Protein AF-A0A7C6VES0-F1 (afdb_monomer_lite)

Sequence (321 aa):
MRYGMDERGSALVFILLTMVGLVLSGLALLSLARQERLMAQYQYRQTQAFYLAEAGLQWAEARLVQSPAYRGTIVLTWEEGGQTEVNISEEGGLISVTSRAEGDGLQCTLVAAFQVLDHTPLYGTDGNLFTRELVLAAHPDDGDGAPLPRVEGKVVTPGGEDGGGSSDFFFPELPLSVYPRALQCRHLTPAQLAGNRNLNGIIYVAGDVMLEREEDSIGGRAVLLVEGQFTVRGNAALEGDFVLLAGEGIDLSGTTKVQGLLYTPGFFRFGGTGDITGVVWVGGESYLEGEVWIREYGGDKGFLLGELPPVLVVRKLWYRK

Radius of gyration: 33.83 Å; chains: 1; bounding box: 83×73×110 Å

Structure (mmCIF, N/CA/C/O backbone):
data_AF-A0A7C6VES0-F1
#
_entry.id   AF-A0A7C6VES0-F1
#
loop_
_atom_site.group_PDB
_atom_site.id
_atom_site.type_symbol
_atom_site.label_atom_id
_atom_site.label_alt_id
_atom_site.label_comp_id
_atom_site.label_asym_id
_atom_site.label_entity_id
_atom_site.label_seq_id
_atom_site.pdbx_PDB_ins_code
_atom_site.Cartn_x
_atom_site.Cartn_y
_atom_site.Cartn_z
_atom_site.occupancy
_atom_site.B_iso_or_equiv
_atom_site.auth_seq_id
_atom_site.auth_comp_id
_atom_site.auth_asym_id
_atom_site.auth_atom_id
_atom_site.pdbx_PDB_model_num
ATOM 1 N N . MET A 1 1 ? -48.497 -48.238 75.670 1.00 43.34 1 MET A N 1
ATOM 2 C CA . MET A 1 1 ? -48.970 -47.390 74.555 1.00 43.34 1 MET A CA 1
ATOM 3 C C . MET A 1 1 ? -48.487 -45.966 74.782 1.00 43.34 1 MET A C 1
ATOM 5 O O . MET A 1 1 ? -49.100 -45.219 75.528 1.00 43.34 1 MET A O 1
ATOM 9 N N . ARG A 1 2 ? -47.327 -45.629 74.221 1.00 50.91 2 ARG A N 1
ATOM 10 C CA . ARG A 1 2 ? -46.733 -44.288 74.211 1.00 50.91 2 ARG A CA 1
ATOM 11 C C . ARG A 1 2 ? -46.070 -44.153 72.851 1.00 50.91 2 ARG A C 1
ATOM 13 O O . ARG A 1 2 ? -45.046 -44.783 72.665 1.00 50.91 2 ARG A O 1
ATOM 20 N N . TYR A 1 3 ? -46.711 -43.454 71.927 1.00 53.28 3 TYR A N 1
ATOM 21 C CA . TYR A 1 3 ? -46.146 -42.869 70.706 1.00 53.28 3 TYR A CA 1
ATOM 22 C C . TYR A 1 3 ? -47.322 -42.154 70.040 1.00 53.28 3 TYR A C 1
ATOM 24 O O . TYR A 1 3 ? -48.286 -42.812 69.656 1.00 53.28 3 TYR A O 1
ATOM 32 N N . GLY A 1 4 ? -47.324 -40.821 70.001 1.00 55.03 4 GLY A N 1
ATOM 33 C CA . GLY A 1 4 ? -48.437 -40.115 69.358 1.00 55.03 4 GLY A CA 1
ATOM 34 C C . GLY A 1 4 ? -48.495 -38.594 69.471 1.00 55.03 4 GLY A C 1
ATOM 35 O O . GLY A 1 4 ? -49.461 -38.029 68.972 1.00 55.03 4 GLY A O 1
ATOM 36 N N . MET A 1 5 ? -47.528 -37.907 70.096 1.00 53.47 5 MET A N 1
ATOM 37 C CA . MET A 1 5 ? -47.618 -36.443 70.254 1.00 53.47 5 MET A CA 1
ATOM 38 C C . MET A 1 5 ? -46.429 -35.601 69.758 1.00 53.47 5 MET A C 1
ATOM 40 O O . MET A 1 5 ? -46.559 -34.383 69.774 1.00 53.47 5 MET A O 1
ATOM 44 N N . ASP A 1 6 ? -45.361 -36.174 69.188 1.00 60.28 6 ASP A N 1
ATOM 45 C CA . ASP A 1 6 ? -44.185 -3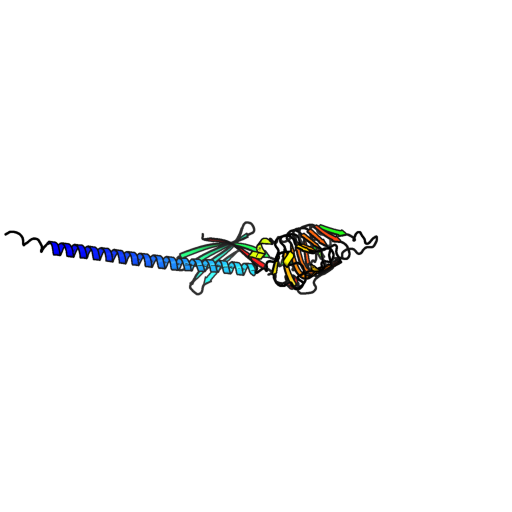5.371 68.777 1.00 60.28 6 ASP A CA 1
ATOM 46 C C . ASP A 1 6 ? -44.103 -35.007 67.277 1.00 60.28 6 ASP A C 1
ATOM 48 O O . ASP A 1 6 ? -43.263 -34.202 66.883 1.00 60.28 6 ASP A O 1
ATOM 52 N N . GLU A 1 7 ? -44.992 -35.509 66.413 1.00 66.38 7 GLU A N 1
ATOM 53 C CA . GLU A 1 7 ? -44.878 -35.281 64.955 1.00 66.38 7 GLU A CA 1
ATOM 54 C C . GLU A 1 7 ? -45.497 -33.960 64.455 1.00 66.38 7 GLU A C 1
ATOM 56 O O . GLU A 1 7 ? -45.193 -33.503 63.355 1.00 66.38 7 GLU A O 1
ATOM 61 N N . ARG A 1 8 ? -46.349 -33.291 65.246 1.00 70.25 8 ARG A N 1
ATOM 62 C CA . ARG A 1 8 ? -47.022 -32.049 64.799 1.00 70.25 8 ARG A CA 1
ATOM 63 C C . ARG A 1 8 ? -46.139 -30.800 64.896 1.00 70.25 8 ARG A C 1
ATOM 65 O O . ARG A 1 8 ? -46.373 -29.843 64.165 1.00 70.25 8 ARG A O 1
ATOM 72 N N . GLY A 1 9 ? -45.122 -30.808 65.760 1.00 78.31 9 GLY A N 1
ATOM 73 C CA . GLY A 1 9 ? -44.167 -29.702 65.889 1.00 78.31 9 GLY A CA 1
ATOM 74 C C . GLY A 1 9 ? -43.094 -29.698 64.796 1.00 78.31 9 GLY A C 1
ATOM 75 O O . GLY A 1 9 ? -42.697 -28.634 64.323 1.00 78.31 9 GLY A O 1
ATOM 76 N N . SER A 1 10 ? -42.662 -30.879 64.342 1.00 87.62 10 SER A N 1
ATOM 77 C CA . SER A 1 10 ? -41.605 -31.018 63.332 1.00 87.62 10 SER A CA 1
ATOM 78 C C . SER A 1 10 ? -42.044 -30.551 61.940 1.00 87.62 10 SER A C 1
ATOM 80 O O . SER A 1 10 ? -41.244 -29.950 61.223 1.00 87.62 10 SER A O 1
ATOM 82 N N . ALA A 1 11 ? -43.320 -30.736 61.579 1.00 87.75 11 ALA A N 1
ATOM 83 C CA . ALA A 1 11 ? -43.870 -30.280 60.300 1.00 87.75 11 ALA A CA 1
ATOM 84 C C . ALA A 1 11 ? -43.775 -28.753 60.123 1.00 87.75 11 ALA A C 1
ATOM 86 O O . ALA A 1 11 ? -43.401 -28.273 59.053 1.00 87.75 11 ALA A O 1
ATOM 87 N N . LEU A 1 12 ? -44.056 -27.980 61.178 1.00 90.06 12 LEU A N 1
ATOM 88 C CA . LEU A 1 12 ? -43.980 -26.518 61.128 1.00 90.06 12 LEU A CA 1
ATOM 89 C C . LEU A 1 12 ? -42.532 -26.030 60.990 1.00 90.06 12 LEU A C 1
ATOM 91 O O . LEU A 1 12 ? -42.264 -25.128 60.199 1.00 90.06 12 LEU A O 1
ATOM 95 N N . VAL A 1 13 ? -41.594 -26.661 61.704 1.00 92.50 13 VAL A N 1
ATOM 96 C CA . VAL A 1 13 ? -40.158 -26.356 61.585 1.00 92.50 13 VAL A CA 1
ATOM 97 C C . VAL A 1 13 ? -39.656 -26.659 60.176 1.00 92.50 13 VAL A C 1
ATOM 99 O O . VAL A 1 13 ? -38.938 -25.846 59.597 1.00 92.50 13 VAL A O 1
ATOM 102 N N . PHE A 1 14 ? -40.069 -27.788 59.595 1.00 94.50 14 PHE A N 1
ATOM 103 C CA . PHE A 1 14 ? -39.690 -28.154 58.234 1.00 94.50 14 PHE A CA 1
ATOM 104 C C . PHE A 1 14 ? -40.210 -27.140 57.208 1.00 94.50 14 PHE A C 1
ATOM 106 O O . PHE A 1 14 ? -39.434 -26.643 56.395 1.00 94.50 14 PHE A O 1
ATOM 113 N N . ILE A 1 15 ? -41.491 -26.761 57.285 1.00 96.50 15 ILE A N 1
ATOM 114 C CA . ILE A 1 15 ? -42.075 -25.749 56.392 1.00 96.50 15 ILE A CA 1
ATOM 115 C C . ILE A 1 15 ? -41.324 -24.424 56.521 1.00 96.50 15 ILE A C 1
ATOM 117 O O . ILE A 1 15 ? -40.945 -23.833 55.511 1.00 96.50 15 ILE A O 1
ATOM 121 N N . LEU A 1 16 ? -41.051 -23.978 57.747 1.00 96.44 16 LEU A N 1
ATOM 122 C CA . LEU A 1 16 ? -40.345 -22.724 57.984 1.00 96.44 16 LEU A CA 1
ATOM 123 C C . LEU A 1 16 ? -38.928 -22.761 57.399 1.00 96.44 16 LEU A C 1
ATOM 125 O O . LEU A 1 16 ? -38.516 -21.816 56.731 1.00 96.44 16 LEU A O 1
ATOM 129 N N . LEU A 1 17 ? -38.215 -23.875 57.564 1.00 97.06 17 LEU A N 1
ATOM 130 C CA . LEU A 1 17 ? -36.885 -24.061 56.990 1.00 97.06 17 LEU A CA 1
ATOM 131 C C . LEU A 1 17 ? -36.921 -24.074 55.454 1.00 97.06 17 LEU A C 1
ATOM 133 O O . LEU A 1 17 ? -36.091 -23.422 54.822 1.00 97.06 17 LEU A O 1
ATOM 137 N N . THR A 1 18 ? -37.909 -24.736 54.842 1.00 97.38 18 THR A N 1
ATOM 138 C CA . THR A 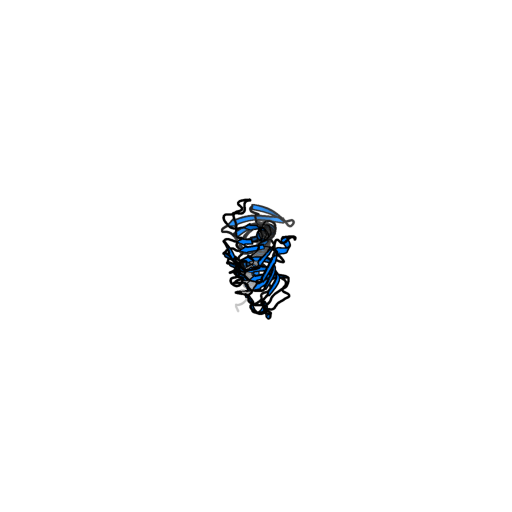1 18 ? -38.082 -24.705 53.378 1.00 97.38 18 THR A CA 1
ATOM 139 C C . THR A 1 18 ? -38.438 -23.313 52.858 1.00 97.38 18 THR A C 1
ATOM 141 O O . THR A 1 18 ? -37.876 -22.888 51.851 1.00 97.38 18 THR A O 1
ATOM 144 N N . MET A 1 19 ? -39.297 -22.560 53.555 1.00 98.12 19 MET A N 1
ATOM 145 C CA . MET A 1 19 ? -39.613 -21.176 53.192 1.00 98.12 19 MET A CA 1
ATOM 146 C C . MET A 1 19 ? -38.380 -20.280 53.272 1.00 98.12 19 MET A C 1
ATOM 148 O O . MET A 1 19 ? -38.123 -19.521 52.341 1.00 98.12 19 MET A O 1
ATOM 152 N N . VAL A 1 20 ? -37.593 -20.388 54.347 1.00 98.25 20 VAL A N 1
ATOM 153 C CA . VAL A 1 20 ? -36.338 -19.636 54.485 1.00 98.25 20 VAL A CA 1
ATOM 154 C C . VAL A 1 20 ? -35.381 -19.986 53.345 1.00 98.25 20 VAL A C 1
ATOM 156 O O . VAL A 1 20 ? -34.825 -19.081 52.726 1.00 98.25 20 VAL A O 1
ATOM 159 N N . GLY A 1 21 ? -35.249 -21.273 53.009 1.00 98.00 21 GLY A N 1
ATOM 160 C CA . GLY A 1 21 ? -34.463 -21.723 51.860 1.00 98.00 21 GLY A CA 1
ATOM 161 C C . GLY A 1 21 ? -34.908 -21.067 50.550 1.00 98.00 21 GLY A C 1
ATOM 162 O O . GLY A 1 21 ? -34.087 -20.481 49.850 1.00 98.00 21 GLY A O 1
ATOM 163 N N . LEU A 1 22 ? -36.212 -21.085 50.253 1.00 98.00 22 LEU A N 1
ATOM 164 C CA . LEU A 1 22 ? -36.775 -20.481 49.040 1.00 98.00 22 LEU A CA 1
ATOM 165 C C . LEU A 1 22 ? -36.573 -18.962 48.976 1.00 98.00 22 LEU A C 1
ATOM 167 O O . LEU A 1 22 ? -36.238 -18.437 47.915 1.00 98.00 22 LEU A O 1
ATOM 171 N N . VAL A 1 23 ? -36.738 -18.250 50.095 1.00 98.38 23 VAL A N 1
ATOM 172 C CA . VAL A 1 23 ? -36.516 -16.795 50.154 1.00 98.38 23 VAL A CA 1
ATOM 173 C C . VAL A 1 23 ? -35.045 -16.460 49.910 1.00 98.38 23 VAL A C 1
ATOM 175 O O . VAL A 1 23 ? -34.749 -15.566 49.116 1.00 98.38 23 VAL A O 1
ATOM 178 N N . LEU A 1 24 ? -34.115 -17.192 50.532 1.00 98.12 24 LEU A N 1
ATOM 179 C CA . LEU A 1 24 ? -32.679 -16.994 50.318 1.00 98.12 24 LEU A CA 1
ATOM 180 C C . LEU A 1 24 ? -32.280 -17.274 48.864 1.00 98.12 24 LEU A C 1
ATOM 182 O O . LEU A 1 24 ? -31.548 -16.482 48.269 1.00 98.12 24 LEU A O 1
ATOM 186 N N . SER A 1 25 ? -32.805 -18.345 48.261 1.00 97.88 25 SER A N 1
ATOM 187 C CA . SER A 1 25 ? -32.597 -18.635 46.839 1.00 97.88 25 SER A CA 1
ATOM 188 C C . SER A 1 25 ? -33.172 -17.539 45.935 1.00 97.88 25 SER A C 1
ATOM 190 O O . SER A 1 25 ? -32.502 -17.112 44.997 1.00 97.88 25 SER A O 1
ATOM 192 N N . GLY A 1 26 ? -34.373 -17.032 46.232 1.00 98.31 26 GLY A N 1
ATOM 193 C CA . GLY A 1 26 ? -34.988 -15.933 45.483 1.00 98.31 26 GLY A CA 1
ATOM 194 C C . GLY A 1 26 ? -34.161 -14.644 45.532 1.00 98.31 26 GLY A C 1
ATOM 195 O O . GLY A 1 26 ? -33.953 -14.003 44.501 1.00 98.31 26 GLY A O 1
ATOM 196 N N . LEU A 1 27 ? -33.621 -14.295 46.704 1.00 98.12 27 LEU A N 1
ATOM 197 C CA . LEU A 1 27 ? -32.728 -13.143 46.864 1.00 98.12 27 LEU A CA 1
ATOM 198 C C . LEU A 1 27 ? -31.407 -13.323 46.102 1.00 98.12 27 LEU A C 1
ATOM 200 O O . LEU A 1 27 ? -30.929 -12.373 45.479 1.00 98.12 27 LEU A O 1
ATOM 204 N N . ALA A 1 28 ? -30.838 -14.532 46.105 1.00 98.06 28 ALA A N 1
ATOM 205 C CA . ALA A 1 28 ? -29.625 -14.838 45.351 1.00 98.06 28 ALA A CA 1
ATOM 206 C C . ALA A 1 28 ? -29.838 -14.679 43.835 1.00 98.06 28 ALA A C 1
ATOM 208 O O . ALA A 1 28 ? -29.035 -14.020 43.174 1.00 98.06 28 ALA A O 1
ATOM 209 N N . LEU A 1 29 ? -30.944 -15.204 43.294 1.00 98.12 29 LEU A N 1
ATOM 210 C CA . LEU A 1 29 ? -31.291 -15.066 41.874 1.00 98.12 29 LEU A CA 1
ATOM 211 C C . LEU A 1 29 ? -31.526 -13.604 41.476 1.00 98.12 29 LEU A C 1
ATOM 213 O O . LEU A 1 29 ? -31.050 -13.165 40.432 1.00 98.12 29 LEU A O 1
ATOM 217 N N . LEU A 1 30 ? -32.211 -12.828 42.321 1.00 98.00 30 LEU A N 1
ATOM 218 C CA . LEU A 1 30 ? -32.443 -11.405 42.065 1.00 98.00 30 LEU A CA 1
ATOM 219 C C . LEU A 1 30 ? -31.136 -10.595 42.084 1.00 98.00 30 LEU A C 1
ATOM 221 O O . LEU A 1 30 ? -30.962 -9.680 41.277 1.00 98.00 30 LEU A O 1
ATOM 225 N N . SER A 1 31 ? -30.198 -10.947 42.970 1.00 96.69 31 SER A N 1
ATOM 226 C CA . SER A 1 31 ? -28.856 -10.355 43.001 1.00 96.69 31 SER A CA 1
ATOM 227 C C . SER A 1 31 ? -28.070 -10.667 41.724 1.00 96.69 31 SER A C 1
ATOM 229 O O . SER A 1 31 ? -27.511 -9.758 41.107 1.00 96.69 31 SER A O 1
ATOM 231 N N . LEU A 1 32 ? -28.091 -11.930 41.286 1.00 97.56 32 LEU A N 1
ATOM 232 C CA . LEU A 1 32 ? -27.426 -12.376 40.062 1.00 97.56 32 LEU A CA 1
ATOM 233 C C . LEU A 1 32 ? -27.996 -11.661 38.829 1.00 97.56 32 LEU A C 1
ATOM 235 O O . LEU A 1 32 ? -27.236 -11.080 38.059 1.00 97.56 32 LEU A O 1
ATOM 239 N N . ALA A 1 33 ? -29.323 -11.569 38.704 1.00 97.06 33 ALA A N 1
ATOM 240 C CA . ALA A 1 33 ? -29.974 -10.849 37.607 1.00 97.06 33 ALA A CA 1
ATOM 241 C C . ALA A 1 33 ? -29.587 -9.356 37.562 1.00 97.06 33 ALA A C 1
ATOM 243 O O . ALA A 1 33 ? -29.426 -8.766 36.490 1.00 97.06 33 ALA A O 1
ATOM 244 N N . ARG A 1 34 ? -29.401 -8.719 38.728 1.00 97.25 34 ARG A N 1
ATOM 245 C CA . ARG A 1 34 ? -28.927 -7.330 38.800 1.00 97.25 34 ARG A CA 1
ATOM 246 C C . ARG A 1 34 ? -27.472 -7.202 38.339 1.00 97.25 34 ARG A C 1
ATOM 248 O O . ARG A 1 34 ? -27.155 -6.237 37.645 1.00 97.25 34 ARG A O 1
ATOM 255 N N . GLN A 1 35 ? -26.606 -8.143 38.715 1.00 96.56 35 GLN A N 1
ATOM 256 C CA . GLN A 1 35 ? -25.207 -8.163 38.280 1.00 96.56 35 GLN A CA 1
ATOM 257 C C . GLN A 1 35 ? -25.091 -8.379 36.770 1.00 96.56 35 GLN A C 1
ATOM 259 O O . GLN A 1 35 ? -24.385 -7.616 36.115 1.00 96.56 35 GLN A O 1
ATOM 264 N N . GLU A 1 36 ? -25.840 -9.327 36.203 1.00 96.50 36 GLU A N 1
ATOM 265 C CA . GLU A 1 36 ? -25.872 -9.569 34.755 1.00 96.50 36 GLU A CA 1
ATOM 266 C C . GLU A 1 36 ? -26.334 -8.334 33.983 1.00 96.50 36 GLU A C 1
ATOM 268 O O . GLU A 1 36 ? -25.705 -7.945 33.001 1.00 96.50 36 GLU A O 1
ATOM 273 N N . ARG A 1 37 ? -27.384 -7.653 34.458 1.00 96.75 37 ARG A N 1
ATOM 274 C CA . ARG A 1 37 ? -27.863 -6.420 33.821 1.00 96.75 37 ARG A CA 1
ATOM 275 C C . ARG A 1 37 ? -26.800 -5.321 33.819 1.00 96.75 37 ARG A C 1
ATOM 277 O O . ARG A 1 37 ? -26.659 -4.623 32.817 1.00 96.75 37 ARG A O 1
ATOM 284 N N . LEU A 1 38 ? -26.065 -5.157 34.919 1.00 95.44 38 LEU A N 1
ATOM 285 C CA . LEU A 1 38 ? -24.972 -4.186 34.987 1.00 95.44 38 LEU A CA 1
ATOM 286 C C . LEU A 1 38 ? -23.829 -4.581 34.047 1.00 95.44 38 LEU A C 1
ATOM 288 O O . LEU A 1 38 ? -23.371 -3.741 33.278 1.00 95.44 38 LEU A O 1
ATOM 292 N N . MET A 1 39 ? -23.413 -5.850 34.049 1.00 95.31 39 MET A N 1
ATOM 293 C CA . MET A 1 39 ? -22.374 -6.352 33.143 1.00 95.31 39 MET A CA 1
ATOM 294 C C . MET A 1 39 ? -22.753 -6.149 31.672 1.00 95.31 39 MET A C 1
ATOM 296 O O . MET A 1 39 ? -21.935 -5.644 30.908 1.00 95.31 39 MET A O 1
ATOM 300 N N . ALA A 1 40 ? -23.996 -6.453 31.290 1.00 95.88 40 ALA A N 1
ATOM 301 C CA . ALA A 1 40 ? -24.495 -6.248 29.933 1.00 95.88 40 ALA A CA 1
ATOM 302 C C . ALA A 1 40 ? -24.474 -4.764 29.525 1.00 95.88 40 ALA A C 1
ATOM 304 O O . ALA A 1 40 ? -24.071 -4.433 28.413 1.00 95.88 40 ALA A O 1
ATOM 305 N N . GLN A 1 41 ? -24.848 -3.852 30.430 1.00 93.94 41 GLN A N 1
ATOM 306 C CA . GLN A 1 41 ? -24.773 -2.409 30.173 1.00 93.94 41 GLN A CA 1
ATOM 307 C C . GLN A 1 41 ? -23.329 -1.915 30.022 1.00 93.94 41 GLN A C 1
ATOM 309 O O . GLN A 1 41 ? -23.049 -1.117 29.128 1.00 93.94 41 GLN A O 1
ATOM 314 N N . TYR A 1 42 ? -22.406 -2.393 30.861 1.00 93.56 42 TYR A N 1
ATOM 315 C CA . TYR A 1 42 ? -20.986 -2.060 30.737 1.00 93.56 42 TYR A CA 1
ATOM 316 C C . TYR A 1 42 ? -20.393 -2.580 29.427 1.00 93.56 42 TYR A C 1
ATOM 318 O O . TYR A 1 42 ? -19.696 -1.830 28.750 1.00 93.56 42 TYR A O 1
ATOM 326 N N . GLN A 1 43 ? -20.705 -3.820 29.042 1.00 93.50 43 GLN A N 1
ATOM 327 C CA . GLN A 1 43 ? -20.267 -4.392 27.769 1.00 93.50 43 GLN A CA 1
ATOM 328 C C . GLN A 1 43 ? -20.812 -3.595 26.583 1.00 93.50 43 GLN A C 1
ATOM 330 O O . GLN A 1 43 ? -20.037 -3.218 25.712 1.00 93.50 43 GLN A O 1
ATOM 335 N N . TYR A 1 44 ? -22.106 -3.260 26.585 1.00 94.19 44 TYR A N 1
ATOM 336 C CA . TYR A 1 44 ? -22.717 -2.440 25.537 1.00 94.19 44 TYR A CA 1
ATOM 337 C C . TYR A 1 44 ? -21.984 -1.103 25.352 1.00 94.19 44 TYR A C 1
ATOM 339 O O . TYR A 1 44 ? -21.536 -0.788 24.251 1.00 94.19 44 TYR A O 1
ATOM 347 N N . ARG A 1 45 ? -21.781 -0.348 26.440 1.00 93.44 45 ARG A N 1
ATOM 348 C CA . ARG A 1 45 ? -21.086 0.949 26.392 1.00 93.44 45 ARG A CA 1
ATOM 349 C C . ARG A 1 45 ? -19.615 0.809 25.995 1.00 93.44 45 ARG A C 1
ATOM 351 O O . ARG A 1 45 ? -19.085 1.647 25.273 1.00 93.44 45 ARG A O 1
ATOM 358 N N . GLN A 1 46 ? -18.941 -0.250 26.446 1.00 93.75 46 GLN A N 1
ATOM 359 C CA . GLN A 1 46 ? -17.546 -0.511 26.092 1.00 93.75 46 GLN A CA 1
ATOM 360 C C . GLN A 1 46 ? -17.405 -0.815 24.597 1.00 93.75 46 GLN A C 1
ATOM 362 O O . GLN A 1 46 ? -16.473 -0.328 23.959 1.00 93.75 46 GLN A O 1
ATOM 367 N N . THR A 1 47 ? -18.331 -1.598 24.044 1.00 94.00 47 THR A N 1
ATOM 368 C CA . THR A 1 47 ? -18.408 -1.904 22.615 1.00 94.00 47 THR A CA 1
ATOM 369 C C . THR A 1 47 ? -18.714 -0.652 21.797 1.00 94.00 47 THR A C 1
ATOM 371 O O . THR A 1 47 ? -18.059 -0.421 20.784 1.00 94.00 47 THR A O 1
ATOM 374 N N . GLN A 1 48 ? -19.630 0.201 22.259 1.00 94.56 48 GLN A N 1
ATOM 375 C CA . GLN A 1 48 ? -19.914 1.486 21.616 1.00 94.56 48 GLN A CA 1
ATOM 376 C C . GLN A 1 48 ? -18.668 2.383 21.572 1.00 94.56 48 GLN A C 1
ATOM 378 O O . GLN A 1 48 ? -18.272 2.824 20.496 1.00 94.56 48 GLN A O 1
ATOM 383 N N . ALA A 1 49 ? -17.993 2.593 22.708 1.00 94.69 49 ALA A N 1
ATOM 384 C CA . ALA A 1 49 ? -16.763 3.385 22.757 1.00 94.69 49 ALA A CA 1
ATOM 385 C C . ALA A 1 49 ? -15.650 2.788 21.874 1.00 94.69 49 ALA A C 1
ATOM 387 O O . ALA A 1 49 ? -14.898 3.524 21.243 1.00 94.69 49 ALA A O 1
ATOM 388 N N . PHE A 1 50 ? -15.553 1.458 21.786 1.00 95.56 50 PHE A N 1
ATOM 389 C CA . PHE A 1 50 ? -14.612 0.792 20.884 1.00 95.56 50 PHE A CA 1
ATOM 390 C C . PHE A 1 50 ? -14.906 1.099 19.409 1.00 95.56 50 PHE A C 1
ATOM 392 O O . PHE A 1 50 ? -13.992 1.480 18.681 1.00 95.56 50 PHE A O 1
ATOM 399 N N . TYR A 1 51 ? -16.163 0.992 18.971 1.00 95.50 51 TYR A N 1
ATOM 400 C CA . TYR A 1 51 ? -16.530 1.298 17.586 1.00 95.50 51 TYR A CA 1
ATOM 401 C C . TYR A 1 51 ? -16.345 2.775 17.238 1.00 95.50 51 TYR A C 1
ATOM 403 O O . TYR A 1 51 ? -15.871 3.083 16.148 1.00 95.50 51 TYR A O 1
ATOM 411 N N . LEU A 1 52 ? -16.638 3.684 18.170 1.00 96.38 52 LEU A N 1
ATOM 412 C CA . LEU A 1 52 ? -16.357 5.111 17.999 1.00 96.38 52 LEU A CA 1
ATOM 413 C C . LEU A 1 52 ? -14.852 5.387 17.853 1.00 96.38 52 LEU A C 1
ATOM 415 O O . LEU A 1 52 ? -14.452 6.238 17.054 1.00 96.38 52 LEU A O 1
ATOM 419 N N . ALA A 1 53 ? -14.009 4.663 18.594 1.00 96.56 53 ALA A N 1
ATOM 420 C CA . ALA A 1 53 ? -12.561 4.770 18.459 1.00 96.56 53 ALA A CA 1
ATOM 421 C C . ALA A 1 53 ? -12.082 4.201 17.110 1.00 96.56 53 ALA A C 1
ATOM 423 O O . ALA A 1 53 ? -11.264 4.831 16.439 1.00 96.56 53 ALA A O 1
ATOM 424 N N . GLU A 1 54 ? -12.620 3.063 16.662 1.00 96.44 54 GLU A N 1
ATOM 425 C CA . GLU A 1 54 ? -12.279 2.491 15.352 1.00 96.44 54 GLU A CA 1
ATOM 426 C C . GLU A 1 54 ? -12.705 3.420 14.209 1.00 96.44 54 GLU A C 1
ATOM 428 O O . GLU A 1 54 ? -11.926 3.647 13.286 1.00 96.44 54 GLU A O 1
ATOM 433 N N . ALA A 1 55 ? -13.882 4.047 14.300 1.00 96.38 55 ALA A N 1
ATOM 434 C CA . ALA A 1 55 ? -14.335 5.039 13.328 1.00 96.38 55 ALA A CA 1
ATOM 435 C C . ALA A 1 55 ? -13.367 6.232 13.220 1.00 96.38 55 ALA A C 1
ATOM 437 O O . ALA A 1 55 ? -13.103 6.717 12.121 1.00 96.38 55 ALA A O 1
ATOM 438 N N . GLY A 1 56 ? -12.769 6.661 14.338 1.00 96.75 56 GLY A N 1
ATOM 439 C CA . GLY A 1 56 ? -11.707 7.672 14.332 1.00 96.75 56 GLY A CA 1
ATOM 440 C C . GLY A 1 56 ? -10.433 7.217 13.613 1.00 96.75 56 GLY A C 1
ATOM 441 O O . GLY A 1 56 ? -9.837 7.999 12.873 1.00 96.75 56 GLY A O 1
ATOM 442 N N . LEU A 1 57 ? -10.037 5.947 13.762 1.00 96.75 57 LEU A N 1
ATOM 443 C CA . LEU A 1 57 ? -8.903 5.391 13.014 1.00 96.75 57 LEU A CA 1
ATOM 444 C C . LEU A 1 57 ? -9.194 5.298 11.509 1.00 96.75 57 LEU A C 1
ATOM 446 O O . LEU A 1 57 ? -8.324 5.621 10.706 1.00 96.75 57 LEU A O 1
ATOM 450 N N . GLN A 1 58 ? -10.410 4.900 11.126 1.00 96.06 58 GLN A N 1
ATOM 451 C CA . GLN A 1 58 ? -10.843 4.848 9.722 1.00 96.06 58 GLN A CA 1
ATOM 452 C C . GLN A 1 58 ? -10.884 6.246 9.091 1.00 96.06 58 GLN A C 1
ATOM 454 O O . GLN A 1 58 ? -10.438 6.444 7.961 1.00 96.06 58 GLN A O 1
ATOM 459 N N . TRP A 1 59 ? -11.362 7.245 9.840 1.00 96.69 59 TRP A N 1
ATOM 460 C CA . TRP A 1 59 ? -11.306 8.640 9.409 1.00 96.69 59 TRP A CA 1
ATOM 461 C C . TRP A 1 59 ? -9.860 9.102 9.186 1.00 96.69 59 TRP A C 1
ATOM 463 O O . TRP A 1 59 ? -9.570 9.732 8.169 1.00 96.69 59 TRP A O 1
ATOM 473 N N . ALA A 1 60 ? -8.945 8.762 10.103 1.00 96.56 60 ALA A N 1
ATOM 474 C CA . ALA A 1 60 ? -7.532 9.114 9.980 1.00 96.56 60 ALA A CA 1
ATOM 475 C C . ALA A 1 60 ? -6.903 8.498 8.727 1.00 96.56 60 ALA A C 1
ATOM 477 O O . ALA A 1 60 ? -6.209 9.187 7.986 1.00 96.56 60 ALA A O 1
ATOM 478 N N . GLU A 1 61 ? -7.183 7.222 8.466 1.00 94.56 61 GLU A N 1
ATOM 479 C CA . GLU A 1 61 ? -6.720 6.505 7.280 1.00 94.56 61 GLU A CA 1
ATOM 480 C C . GLU A 1 61 ? -7.192 7.192 5.992 1.00 94.56 61 GLU A C 1
ATOM 482 O O . GLU A 1 61 ? -6.370 7.561 5.152 1.00 94.56 61 GLU A O 1
ATOM 487 N N . ALA A 1 62 ? -8.491 7.488 5.880 1.00 94.38 62 ALA A N 1
ATOM 488 C CA . ALA A 1 62 ? -9.042 8.225 4.742 1.00 94.38 62 ALA A CA 1
ATOM 489 C C . ALA A 1 62 ? -8.435 9.633 4.603 1.00 94.38 62 ALA A C 1
ATOM 491 O O . ALA A 1 62 ? -8.195 10.112 3.491 1.00 94.38 62 ALA A O 1
ATOM 492 N N . ARG A 1 63 ? -8.151 10.306 5.726 1.00 95.94 63 ARG A N 1
ATOM 493 C CA . ARG A 1 63 ? -7.523 11.630 5.725 1.00 95.94 63 ARG A CA 1
ATOM 494 C C . ARG A 1 63 ? -6.077 11.579 5.239 1.00 95.94 63 ARG A C 1
ATOM 496 O O . ARG A 1 63 ? -5.674 12.468 4.493 1.00 95.94 63 ARG A O 1
ATOM 503 N N . LEU A 1 64 ? -5.322 10.554 5.629 1.00 93.94 64 LEU A N 1
ATOM 504 C CA . LEU A 1 64 ? -3.941 10.341 5.194 1.00 93.94 64 LEU A CA 1
ATOM 505 C C . LEU A 1 64 ? -3.851 10.017 3.700 1.00 93.94 64 LEU A C 1
ATOM 507 O O . LEU A 1 64 ? -2.903 10.455 3.059 1.00 93.94 64 LEU A O 1
ATOM 511 N N . VAL A 1 65 ? -4.853 9.341 3.125 1.00 90.94 65 VAL A N 1
ATOM 512 C CA . VAL A 1 65 ? -4.947 9.143 1.666 1.00 90.94 65 VAL A CA 1
ATOM 513 C C . VAL A 1 65 ? -5.087 10.483 0.932 1.00 90.94 65 VAL A C 1
ATOM 515 O O . VAL A 1 65 ? -4.473 10.685 -0.110 1.00 90.94 65 VAL A O 1
ATOM 518 N N . GLN A 1 66 ? -5.878 11.416 1.472 1.00 91.88 66 GLN A N 1
ATOM 519 C CA . GLN A 1 66 ? -6.094 12.734 0.857 1.00 91.88 66 GLN A CA 1
ATOM 520 C C . GLN A 1 66 ? -4.942 13.713 1.099 1.00 91.88 66 GLN A C 1
ATOM 522 O O . GLN A 1 66 ? -4.687 14.590 0.279 1.00 91.88 66 GLN A O 1
ATOM 527 N N . SER A 1 67 ? -4.303 13.624 2.264 1.00 92.31 67 SER A N 1
ATOM 528 C CA . SER A 1 67 ? -3.265 14.548 2.708 1.00 92.31 67 SER A CA 1
ATOM 529 C C . SER A 1 67 ? -2.197 13.782 3.499 1.00 92.31 67 SER A C 1
ATOM 531 O O . SER A 1 67 ? -2.224 13.813 4.734 1.00 92.31 67 SER A O 1
ATOM 533 N N . PRO A 1 68 ? -1.226 13.141 2.817 1.00 90.38 68 PRO A N 1
ATOM 534 C CA . PRO A 1 68 ? -0.163 12.335 3.438 1.00 90.38 68 PRO A CA 1
ATOM 535 C C . PRO A 1 68 ? 0.625 13.072 4.526 1.00 90.38 68 PRO A C 1
ATOM 537 O O . PRO A 1 68 ? 1.019 12.490 5.538 1.00 90.38 68 PRO A O 1
ATOM 540 N N . ALA A 1 69 ? 0.813 14.380 4.339 1.00 90.94 69 ALA A N 1
ATOM 541 C CA . ALA A 1 69 ? 1.535 15.258 5.255 1.00 90.94 69 ALA A CA 1
ATOM 542 C C . ALA A 1 69 ? 0.701 15.729 6.464 1.00 90.94 69 ALA A C 1
ATOM 544 O O . ALA A 1 69 ? 1.201 16.478 7.300 1.00 90.94 69 ALA A O 1
ATOM 545 N N . TYR A 1 70 ? -0.575 15.338 6.575 1.00 92.75 70 TYR A N 1
ATOM 546 C CA . TYR A 1 70 ?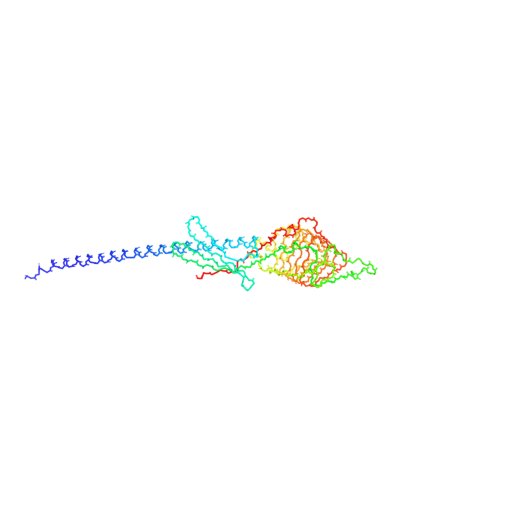 -1.430 15.806 7.664 1.00 92.75 70 TYR A CA 1
ATOM 547 C C . TYR A 1 70 ? -0.950 15.260 9.012 1.00 92.75 70 TYR A C 1
ATOM 549 O O . TYR A 1 70 ? -0.817 14.050 9.202 1.00 92.75 70 TYR A O 1
ATOM 557 N N . ARG A 1 71 ? -0.720 16.166 9.961 1.00 95.94 71 ARG A N 1
ATOM 558 C CA . ARG A 1 71 ? -0.401 15.878 11.361 1.00 95.94 71 ARG A CA 1
ATOM 559 C C . ARG A 1 71 ? -1.227 16.814 12.231 1.00 95.94 71 ARG A C 1
ATOM 561 O O . ARG A 1 71 ? -1.414 17.978 11.873 1.00 95.94 71 ARG A O 1
ATOM 568 N N . GLY A 1 72 ? -1.717 16.324 13.361 1.00 96.06 72 GLY A N 1
ATOM 569 C CA . GLY A 1 72 ? -2.499 17.131 14.291 1.00 96.06 72 GLY A CA 1
ATOM 570 C C . GLY A 1 72 ? -3.626 16.368 14.968 1.00 96.06 72 GLY A C 1
ATOM 571 O O . GLY A 1 72 ? -3.793 15.163 14.784 1.00 96.06 72 GLY A O 1
ATOM 572 N N . THR A 1 73 ? -4.396 17.113 15.756 1.00 97.44 73 THR A N 1
ATOM 573 C CA . THR A 1 73 ? -5.520 16.592 16.533 1.00 97.44 73 THR A CA 1
ATOM 574 C C . THR A 1 73 ? -6.834 17.121 15.984 1.00 97.44 73 THR A C 1
ATOM 576 O O . THR A 1 73 ? -6.961 18.312 15.695 1.00 97.44 73 THR A O 1
ATOM 579 N N . ILE A 1 74 ? -7.829 16.247 15.889 1.00 97.31 74 ILE A N 1
ATOM 580 C CA . ILE A 1 74 ? -9.201 16.597 15.533 1.00 97.31 74 ILE A CA 1
ATOM 581 C C . ILE A 1 74 ? -10.176 15.930 16.498 1.00 97.31 74 ILE A C 1
ATOM 583 O O . ILE A 1 74 ? -9.943 14.817 16.962 1.00 97.31 74 ILE A O 1
ATOM 587 N N . VAL A 1 75 ? -11.285 16.606 16.782 1.00 97.19 75 VAL A N 1
ATOM 588 C CA . VAL A 1 75 ? -12.396 16.044 17.551 1.00 97.19 75 VAL A CA 1
ATOM 589 C C . VAL A 1 75 ? -13.576 15.847 16.609 1.00 97.19 75 VAL A C 1
ATOM 591 O O . VAL A 1 75 ? -14.091 16.803 16.031 1.00 97.19 75 VAL A O 1
ATOM 594 N N . LEU A 1 76 ? -13.987 14.596 16.442 1.00 96.19 76 LEU A N 1
ATOM 595 C CA . LEU A 1 76 ? -15.156 14.185 15.677 1.00 96.19 76 LEU A CA 1
ATOM 596 C C . LEU A 1 76 ? -16.348 14.073 16.629 1.00 96.19 76 LEU A C 1
ATOM 598 O O . LEU A 1 76 ? -16.230 13.493 17.707 1.00 96.19 76 LEU A O 1
ATOM 602 N N . THR A 1 77 ? -17.492 14.626 16.235 1.00 95.62 77 THR A N 1
ATOM 603 C CA . THR A 1 77 ? -18.761 14.479 16.965 1.00 95.62 77 THR A CA 1
ATOM 604 C C . THR A 1 77 ? -19.721 13.679 16.100 1.00 95.62 77 THR A C 1
ATOM 606 O O . THR A 1 77 ? -19.873 13.988 14.920 1.00 95.62 77 THR A O 1
ATOM 609 N N . TRP A 1 78 ? -20.349 12.656 16.675 1.00 92.31 78 TRP A N 1
ATOM 610 C CA . TRP A 1 78 ? -21.214 11.730 15.944 1.00 92.31 78 TRP A CA 1
ATOM 611 C C . TRP A 1 78 ? -22.688 12.041 16.205 1.00 92.31 78 TRP A C 1
ATOM 613 O O . TRP A 1 78 ? -23.060 12.404 17.321 1.00 92.31 78 TRP A O 1
ATOM 623 N N . GLU A 1 79 ? -23.535 11.890 15.185 1.00 89.31 79 GLU A N 1
ATOM 624 C CA . GLU A 1 79 ? -24.966 12.231 15.272 1.00 89.31 79 GLU A CA 1
ATOM 625 C C . GLU A 1 79 ? -25.717 11.384 16.311 1.00 89.31 79 GLU A C 1
ATOM 627 O O . GLU A 1 79 ? -26.596 11.889 17.005 1.00 89.31 79 GLU A O 1
ATOM 632 N N . GLU A 1 80 ? -25.324 10.117 16.476 1.00 82.88 80 GLU A N 1
ATOM 633 C CA . GLU A 1 80 ? -25.896 9.189 17.465 1.00 82.88 80 GLU A CA 1
ATOM 634 C C . GLU A 1 80 ? -25.333 9.383 18.888 1.00 82.88 80 GLU A C 1
ATOM 636 O O . GLU A 1 80 ? -25.667 8.633 19.807 1.00 82.88 80 GLU A O 1
ATOM 641 N N . GLY A 1 81 ? -24.505 10.412 19.085 1.00 86.69 81 GLY A N 1
ATOM 642 C CA . GLY A 1 81 ? -23.874 10.744 20.354 1.00 86.69 81 GLY A CA 1
ATOM 643 C C . GLY A 1 81 ? -22.456 10.191 20.500 1.00 86.69 81 GLY A C 1
ATOM 644 O O . GLY A 1 81 ? -22.053 9.215 19.868 1.00 86.69 81 GLY A O 1
ATOM 645 N N . GLY A 1 82 ? -21.689 10.845 21.372 1.00 91.31 82 GLY A N 1
ATOM 646 C CA . GLY A 1 82 ? -20.281 10.544 21.615 1.00 91.31 82 GLY A CA 1
ATOM 647 C C . GLY A 1 82 ? -19.325 11.425 20.813 1.00 91.31 82 GLY A C 1
ATOM 648 O O . GLY A 1 82 ? -19.699 12.107 19.853 1.00 91.31 82 GLY A O 1
ATOM 649 N N . GLN A 1 83 ? -18.070 11.429 21.247 1.00 95.62 83 GLN A N 1
ATOM 650 C CA . GLN A 1 83 ? -16.992 12.183 20.616 1.00 95.62 83 GLN A CA 1
ATOM 651 C C . GLN A 1 83 ? -15.767 11.290 20.459 1.00 95.62 83 GLN A C 1
ATOM 653 O O . GLN A 1 83 ? -15.486 10.459 21.323 1.00 95.62 83 GLN A O 1
ATOM 658 N N . THR A 1 84 ? -15.034 11.479 19.365 1.00 97.25 84 THR A N 1
ATOM 659 C CA . THR A 1 84 ? -13.755 10.808 19.128 1.00 97.25 84 THR A CA 1
ATOM 660 C C . THR A 1 84 ? -12.676 11.847 18.872 1.00 97.25 84 THR A C 1
ATOM 662 O O . THR A 1 84 ? -12.729 12.578 17.889 1.00 97.25 84 THR A O 1
ATOM 665 N N . GLU A 1 85 ? -11.681 11.906 19.745 1.00 97.94 85 GLU A N 1
ATOM 666 C CA . GLU A 1 85 ? -10.460 12.674 19.547 1.00 97.94 85 GLU A CA 1
ATOM 667 C C . GLU A 1 85 ? -9.441 11.807 18.803 1.00 97.94 85 GLU A C 1
ATOM 669 O O . GLU A 1 85 ? -9.047 10.744 19.279 1.00 97.94 85 GLU A O 1
ATOM 674 N N . VAL A 1 86 ? -9.010 12.254 17.629 1.00 97.94 86 VAL A N 1
ATOM 675 C CA . VAL A 1 86 ? -8.004 11.581 16.808 1.00 97.94 86 VAL A CA 1
ATOM 676 C C . VAL A 1 86 ? -6.760 12.451 16.766 1.00 97.94 86 VAL A C 1
ATOM 678 O O . VAL A 1 86 ? -6.821 13.596 16.327 1.00 97.94 86 VAL A O 1
ATOM 681 N N . ASN A 1 87 ? -5.631 11.908 17.204 1.00 97.88 87 ASN A N 1
ATOM 682 C CA . ASN A 1 87 ? -4.322 12.548 17.159 1.00 97.88 87 ASN A CA 1
ATOM 683 C C . ASN A 1 87 ? -3.416 11.780 16.195 1.00 97.88 87 ASN A C 1
ATOM 685 O O . ASN A 1 87 ? -3.236 10.572 16.350 1.00 97.88 87 ASN A O 1
ATOM 689 N N . ILE A 1 88 ? -2.876 12.484 15.203 1.00 97.50 88 ILE A N 1
ATOM 690 C CA . ILE A 1 88 ? -1.993 11.954 14.168 1.00 97.50 88 ILE A CA 1
ATOM 691 C C . ILE A 1 88 ? -0.613 12.586 14.341 1.00 97.50 88 ILE A C 1
ATOM 693 O O . ILE A 1 88 ? -0.437 13.788 14.119 1.00 97.50 88 ILE A O 1
ATOM 697 N N . SER A 1 89 ? 0.371 11.764 14.689 1.00 96.19 89 SER A N 1
ATOM 698 C CA . SER A 1 89 ? 1.769 12.154 14.867 1.00 96.19 89 SER A CA 1
ATOM 699 C C . SER A 1 89 ? 2.700 11.216 14.104 1.00 96.19 89 SER A C 1
ATOM 701 O O . SER A 1 89 ? 2.300 10.145 13.660 1.00 96.19 89 SER A O 1
ATOM 703 N N . GLU A 1 90 ? 3.960 11.604 13.945 1.00 93.50 90 GLU A N 1
ATOM 704 C CA . GLU A 1 90 ? 4.977 10.770 13.303 1.00 93.50 90 GLU A CA 1
ATOM 705 C C . GLU A 1 90 ? 5.970 10.263 14.344 1.00 93.50 90 GLU A C 1
ATOM 707 O O . GLU A 1 90 ? 6.476 11.041 15.152 1.00 93.50 90 GLU A O 1
ATOM 712 N N . GLU A 1 91 ? 6.221 8.958 14.347 1.00 89.12 91 GLU A N 1
ATOM 713 C CA . GLU A 1 91 ? 7.112 8.302 15.298 1.00 89.12 91 GLU A CA 1
ATOM 714 C C . GLU A 1 91 ? 7.884 7.188 14.579 1.00 89.12 91 GLU A C 1
ATOM 716 O O . GLU A 1 91 ? 7.302 6.227 14.078 1.00 89.12 91 GLU A O 1
ATOM 721 N N . GLY A 1 92 ? 9.211 7.331 14.489 1.00 82.44 92 GLY A N 1
ATOM 722 C CA . GLY A 1 92 ? 10.084 6.305 13.904 1.00 82.44 92 GLY A CA 1
ATOM 723 C C . GLY A 1 92 ? 9.834 6.006 12.419 1.00 82.44 92 GLY A C 1
ATOM 724 O O . GLY A 1 92 ? 9.961 4.855 12.011 1.00 82.44 92 GLY A O 1
ATOM 725 N N . GLY A 1 93 ? 9.442 7.008 11.621 1.00 83.25 93 GLY A N 1
ATOM 726 C CA . GLY A 1 93 ? 9.135 6.843 10.189 1.00 83.25 93 GLY A CA 1
ATOM 727 C C . GLY A 1 93 ? 7.774 6.197 9.901 1.00 83.25 93 GLY A C 1
ATOM 728 O O . GLY A 1 93 ? 7.449 5.915 8.749 1.00 83.25 93 GLY A O 1
ATOM 729 N N . LEU A 1 94 ? 6.966 5.959 10.937 1.00 89.81 94 LEU A N 1
ATOM 730 C CA . LEU A 1 94 ? 5.572 5.547 10.823 1.00 89.81 94 LEU A CA 1
ATOM 731 C C . LEU A 1 94 ? 4.661 6.657 11.346 1.00 89.81 94 LEU A C 1
ATOM 733 O O . LEU A 1 94 ? 5.023 7.433 12.231 1.00 89.81 94 LEU A O 1
ATOM 737 N N . ILE A 1 95 ? 3.440 6.704 10.825 1.00 93.50 95 ILE A N 1
ATOM 738 C CA . ILE A 1 95 ? 2.405 7.600 11.326 1.00 93.50 95 ILE A CA 1
ATOM 739 C C . ILE A 1 95 ? 1.667 6.892 12.458 1.00 93.50 95 ILE A C 1
ATOM 741 O O . ILE A 1 95 ? 0.974 5.901 12.238 1.00 93.50 95 ILE A O 1
ATOM 745 N N . SER A 1 96 ? 1.813 7.405 13.672 1.00 95.94 96 SER A N 1
ATOM 746 C CA . SER A 1 96 ? 1.084 6.951 14.849 1.00 95.94 96 SER A CA 1
ATOM 747 C C . SER A 1 96 ? -0.235 7.712 14.947 1.00 95.94 96 SER A C 1
ATOM 749 O O . SER A 1 96 ? -0.263 8.942 14.990 1.00 95.94 96 SER A O 1
ATOM 751 N N . VAL A 1 97 ? -1.343 6.980 14.967 1.00 97.12 97 VAL A N 1
ATOM 752 C CA . VAL A 1 97 ? -2.690 7.524 15.123 1.00 97.12 97 VAL A CA 1
ATOM 753 C C . VAL A 1 97 ? -3.260 7.017 16.434 1.00 97.12 97 VAL A C 1
ATOM 755 O O . VAL A 1 97 ? -3.459 5.816 16.617 1.00 97.12 97 VAL A O 1
ATOM 758 N N . THR A 1 98 ? -3.562 7.938 17.340 1.00 97.25 98 THR A N 1
ATOM 759 C CA . THR A 1 98 ? -4.271 7.655 18.587 1.00 97.25 98 THR A CA 1
ATOM 760 C C . THR A 1 98 ? -5.707 8.140 18.461 1.00 97.25 98 THR A C 1
ATOM 762 O O . THR A 1 98 ? -5.940 9.332 18.306 1.00 97.25 98 THR A O 1
ATOM 765 N N . SER A 1 99 ? -6.667 7.225 18.550 1.00 97.38 99 SER A N 1
ATOM 766 C CA . SER A 1 99 ? -8.097 7.519 18.543 1.00 97.38 99 SER A CA 1
ATOM 767 C C . SER A 1 99 ? -8.689 7.245 19.920 1.00 97.38 99 SER A C 1
ATOM 769 O O . SER A 1 99 ? -8.705 6.107 20.393 1.00 97.38 99 SER A O 1
ATOM 771 N N . ARG A 1 100 ? -9.150 8.299 20.586 1.00 97.44 100 ARG A N 1
ATOM 772 C CA . ARG A 1 100 ? -9.759 8.273 21.913 1.00 97.44 100 ARG A CA 1
ATOM 773 C C . ARG A 1 100 ? -11.235 8.608 21.779 1.00 97.44 100 ARG A C 1
ATOM 775 O O . ARG A 1 100 ? -11.580 9.744 21.484 1.00 97.44 100 ARG A O 1
ATOM 782 N N . ALA A 1 101 ? -12.098 7.641 22.042 1.00 96.50 101 ALA A N 1
ATOM 783 C CA . ALA A 1 101 ? -13.536 7.846 22.030 1.00 96.50 101 ALA A CA 1
ATOM 784 C C . ALA A 1 101 ? -14.125 7.881 23.436 1.00 96.50 101 ALA A C 1
ATOM 786 O O . ALA A 1 101 ? -13.705 7.125 24.316 1.00 96.50 101 ALA A O 1
ATOM 787 N N . GLU A 1 102 ? -15.134 8.728 23.606 1.00 94.12 102 GLU A N 1
ATOM 788 C CA . GLU A 1 102 ? -15.965 8.831 24.798 1.00 94.12 102 GLU A CA 1
ATOM 789 C C . GLU A 1 102 ? -17.439 8.660 24.409 1.00 94.12 102 GLU A C 1
ATOM 791 O O . GLU A 1 102 ? -17.973 9.405 23.582 1.00 94.12 102 GLU A O 1
ATOM 796 N N . GLY A 1 103 ? -18.092 7.657 25.000 1.00 88.31 103 GLY A N 1
ATOM 797 C CA . GLY A 1 103 ? -19.508 7.351 24.799 1.00 88.31 103 GLY A CA 1
ATOM 798 C C . GLY A 1 103 ? -20.138 6.868 26.102 1.00 88.31 103 GLY A C 1
ATOM 799 O O . GLY A 1 103 ? -19.602 5.978 26.764 1.00 88.31 103 GLY A O 1
ATOM 800 N N . ASP A 1 104 ? -21.255 7.479 26.505 1.00 86.06 104 ASP A N 1
ATOM 801 C CA . ASP A 1 104 ? -22.027 7.117 27.706 1.00 86.06 104 ASP A CA 1
ATOM 802 C C . ASP A 1 104 ? -21.193 6.971 29.002 1.00 86.06 104 ASP A C 1
ATOM 804 O O . ASP A 1 104 ? -21.453 6.111 29.856 1.00 86.06 104 ASP A O 1
ATOM 808 N N . GLY A 1 105 ? -20.178 7.831 29.158 1.00 86.50 105 GLY A N 1
ATOM 809 C CA . GLY A 1 105 ? -19.290 7.882 30.324 1.00 86.50 105 GLY A CA 1
ATOM 810 C C . GLY A 1 105 ? -18.221 6.784 30.373 1.00 86.50 105 GLY A C 1
ATOM 811 O O . GLY A 1 105 ? -17.538 6.652 31.389 1.00 86.50 105 GLY A O 1
ATOM 812 N N . LEU A 1 106 ? -18.068 5.989 29.308 1.00 91.88 106 LEU A N 1
ATOM 813 C CA . LEU A 1 106 ? -16.918 5.111 29.113 1.00 91.88 106 LEU A CA 1
ATOM 814 C C . LEU A 1 106 ? -15.993 5.669 28.039 1.00 91.88 106 LEU A C 1
ATOM 816 O O . LEU A 1 106 ? -16.428 6.252 27.047 1.00 91.88 106 LEU A O 1
ATOM 820 N N . GLN A 1 107 ? -14.703 5.422 28.236 1.00 93.88 107 GLN A N 1
ATOM 821 C CA . GLN A 1 107 ? -13.662 5.818 27.308 1.00 93.88 107 GLN A CA 1
ATOM 822 C C . GLN A 1 107 ? -12.966 4.586 26.733 1.00 93.88 107 GLN A C 1
ATOM 824 O O . GLN A 1 107 ? -12.686 3.620 27.446 1.00 93.88 107 GLN A O 1
ATOM 829 N N . CYS A 1 108 ? -12.641 4.639 25.446 1.00 95.81 108 CYS A N 1
ATOM 830 C CA . CYS A 1 108 ? -11.773 3.671 24.794 1.00 95.81 108 CYS A CA 1
ATOM 831 C C . CYS A 1 108 ? -10.696 4.403 23.997 1.00 95.81 108 CYS A C 1
ATOM 833 O O . CYS A 1 108 ? -10.997 5.365 23.298 1.00 95.81 108 CYS A O 1
ATOM 835 N N . THR A 1 109 ? -9.453 3.931 24.082 1.00 97.25 109 THR A N 1
ATOM 836 C CA . THR A 1 109 ? -8.342 4.465 23.294 1.00 97.25 109 THR A CA 1
ATOM 837 C C . THR A 1 109 ? -7.752 3.352 22.439 1.00 97.25 109 THR A C 1
ATOM 839 O O . THR A 1 109 ? -7.350 2.305 22.952 1.00 97.25 109 THR A O 1
ATOM 842 N N . LEU A 1 110 ? -7.694 3.583 21.132 1.00 96.38 110 LEU A N 1
ATOM 843 C CA . LEU A 1 110 ? -7.009 2.730 20.171 1.00 96.38 110 LEU A CA 1
ATOM 844 C C . LEU A 1 110 ? -5.802 3.473 19.614 1.00 96.38 110 LEU A C 1
ATOM 846 O O . LEU A 1 110 ? -5.862 4.676 19.370 1.00 96.38 110 LEU A O 1
ATOM 850 N N . VAL A 1 111 ? -4.713 2.747 19.408 1.00 95.81 111 VAL A N 1
ATOM 851 C CA . VAL A 1 111 ? -3.511 3.267 18.761 1.00 95.81 111 VAL A CA 1
ATOM 852 C C . VAL A 1 111 ? -3.216 2.391 17.558 1.00 95.81 111 VAL A C 1
ATOM 854 O O . VAL A 1 111 ? -3.190 1.167 17.688 1.00 95.81 111 VAL A O 1
ATOM 857 N N . ALA A 1 112 ? -2.994 3.005 16.401 1.00 95.19 112 ALA A N 1
ATOM 858 C CA . ALA A 1 112 ? -2.585 2.326 15.182 1.00 95.19 112 ALA A CA 1
ATOM 859 C C . ALA A 1 112 ? -1.358 2.996 14.564 1.00 95.19 112 ALA A C 1
ATOM 861 O O . ALA A 1 112 ? -1.235 4.217 14.578 1.00 95.19 112 ALA A O 1
ATOM 862 N N . ALA A 1 113 ? -0.466 2.187 14.001 1.00 94.38 113 ALA A N 1
ATOM 863 C CA . ALA A 1 113 ? 0.659 2.659 13.204 1.00 94.38 113 ALA A CA 1
ATOM 864 C C . ALA A 1 113 ? 0.355 2.449 11.718 1.00 94.38 113 ALA A C 1
ATOM 866 O O . ALA A 1 113 ? -0.002 1.341 11.305 1.00 94.38 113 ALA A O 1
ATOM 867 N N . PHE A 1 114 ? 0.533 3.497 10.921 1.00 92.56 114 PHE A N 1
ATOM 868 C CA . PHE A 1 114 ? 0.335 3.504 9.479 1.00 92.56 114 PHE A CA 1
ATOM 869 C C . PHE A 1 114 ? 1.657 3.766 8.762 1.00 92.56 114 PHE A C 1
ATOM 871 O O . PHE A 1 114 ? 2.445 4.620 9.165 1.00 92.56 114 PHE A O 1
ATOM 878 N N . GLN A 1 115 ? 1.886 3.036 7.678 1.00 91.56 115 GLN A N 1
ATOM 879 C CA . GLN A 1 115 ? 2.906 3.356 6.690 1.00 91.56 115 GLN A CA 1
ATOM 880 C C . GLN A 1 115 ? 2.221 4.056 5.518 1.00 91.56 115 GLN A C 1
ATOM 882 O O . GLN A 1 115 ? 1.247 3.525 4.986 1.00 91.56 115 GLN A O 1
ATOM 887 N N . VAL A 1 116 ? 2.714 5.232 5.133 1.00 90.38 116 VAL A N 1
ATOM 888 C CA . VAL A 1 116 ? 2.187 5.998 3.998 1.00 90.38 116 VAL A CA 1
ATOM 889 C C . VAL A 1 116 ? 3.242 6.039 2.908 1.00 90.38 116 VAL A C 1
ATOM 891 O O . VAL A 1 116 ? 4.374 6.436 3.165 1.00 90.38 116 VAL A O 1
ATOM 894 N N . LEU A 1 117 ? 2.864 5.595 1.715 1.00 90.81 117 LEU A N 1
ATOM 895 C CA . LEU A 1 117 ? 3.687 5.628 0.514 1.00 90.81 117 LEU A CA 1
ATOM 896 C C . LEU A 1 117 ? 3.055 6.627 -0.450 1.00 90.81 117 LEU A C 1
ATOM 898 O O . LEU A 1 117 ? 1.916 6.441 -0.878 1.00 90.81 117 LEU A O 1
ATOM 902 N N . ASP A 1 118 ? 3.783 7.697 -0.742 1.00 89.12 118 ASP A N 1
ATOM 903 C CA . ASP A 1 118 ? 3.359 8.748 -1.659 1.00 89.12 118 ASP A CA 1
ATOM 904 C C . ASP A 1 118 ? 4.089 8.576 -2.996 1.00 89.12 118 ASP A C 1
ATOM 906 O O . ASP A 1 118 ? 5.309 8.710 -3.077 1.00 89.12 118 ASP A O 1
ATOM 910 N N . HIS A 1 119 ? 3.333 8.242 -4.039 1.00 90.31 119 HIS A N 1
ATOM 911 C CA . HIS A 1 119 ? 3.818 8.072 -5.407 1.00 90.31 119 HIS A CA 1
ATOM 912 C C . HIS A 1 119 ? 3.706 9.364 -6.222 1.00 90.31 119 HIS A C 1
ATOM 914 O O . HIS A 1 119 ? 4.181 9.400 -7.356 1.00 90.31 119 HIS A O 1
ATOM 920 N N . THR A 1 120 ? 3.100 10.431 -5.681 1.00 85.19 120 THR A N 1
ATOM 921 C CA . THR A 1 120 ? 2.985 11.721 -6.380 1.00 85.19 120 THR A CA 1
ATOM 922 C C . THR A 1 120 ? 4.322 12.307 -6.839 1.00 85.19 120 THR A C 1
ATOM 924 O O . THR A 1 120 ? 4.371 12.819 -7.963 1.00 85.19 120 THR A O 1
ATOM 927 N N . PRO A 1 121 ? 5.440 12.156 -6.096 1.00 85.00 121 PRO A N 1
ATOM 928 C CA . PRO A 1 121 ? 6.738 12.618 -6.576 1.00 85.00 121 PRO A CA 1
ATOM 929 C C . PRO A 1 121 ? 7.233 11.876 -7.823 1.00 85.00 121 PRO A C 1
ATOM 931 O O . PRO A 1 121 ? 8.048 12.424 -8.553 1.00 85.00 121 PRO A O 1
ATOM 934 N N . LEU A 1 122 ? 6.748 10.658 -8.100 1.00 85.50 122 LEU A N 1
ATOM 935 C CA . LEU A 1 122 ? 7.248 9.842 -9.213 1.00 85.50 122 LEU A CA 1
ATOM 936 C C . LEU A 1 122 ? 6.857 10.393 -10.587 1.00 85.50 122 LEU A C 1
ATOM 938 O O . LEU A 1 122 ? 7.564 10.147 -11.560 1.00 85.50 122 LEU A O 1
ATOM 942 N N . TYR A 1 123 ? 5.743 11.123 -10.661 1.00 80.56 123 TYR A N 1
ATOM 943 C CA . TYR A 1 123 ? 5.211 11.684 -11.906 1.00 80.56 123 TYR A CA 1
ATOM 944 C C . TYR A 1 123 ? 5.026 13.209 -11.855 1.00 80.56 123 TYR A C 1
ATOM 946 O O . TYR A 1 123 ? 4.776 13.829 -12.883 1.00 80.56 123 TYR A O 1
ATOM 954 N N . GLY A 1 124 ? 5.119 13.831 -10.676 1.00 68.56 124 GLY A N 1
ATOM 955 C CA . GLY A 1 124 ? 4.926 15.272 -10.492 1.00 68.56 124 GLY A CA 1
ATOM 956 C C . GLY A 1 124 ? 6.165 16.132 -10.758 1.00 68.56 124 GLY A C 1
ATOM 957 O O . GLY A 1 124 ? 6.083 17.352 -10.639 1.00 68.56 124 GLY A O 1
ATOM 958 N N . THR A 1 125 ? 7.309 15.528 -11.078 1.00 69.81 125 THR A N 1
ATOM 959 C CA . THR A 1 125 ? 8.588 16.224 -11.247 1.00 69.81 125 THR A CA 1
ATOM 960 C C . THR A 1 125 ? 8.873 16.593 -12.706 1.00 69.81 125 THR A C 1
ATOM 962 O O . THR A 1 125 ? 8.416 15.948 -13.657 1.00 69.81 125 THR A O 1
ATOM 965 N N . ASP A 1 126 ? 9.647 17.664 -12.885 1.00 72.88 126 ASP A N 1
ATOM 966 C CA . ASP A 1 126 ? 10.187 18.067 -14.183 1.00 72.88 126 ASP A CA 1
ATOM 967 C C . ASP A 1 126 ? 11.464 17.267 -14.446 1.00 72.88 126 ASP A C 1
ATOM 969 O O . ASP A 1 126 ? 12.552 17.635 -14.000 1.00 72.88 126 ASP A O 1
ATOM 973 N N . GLY A 1 127 ? 11.322 16.126 -15.112 1.00 80.25 127 GLY A N 1
ATOM 974 C CA . GLY A 1 127 ? 12.431 15.264 -15.497 1.00 80.25 127 GLY A CA 1
ATOM 975 C C . GLY A 1 127 ? 11.960 13.907 -15.985 1.00 80.25 127 GLY A C 1
ATOM 976 O O . GLY A 1 127 ? 10.852 13.472 -15.677 1.00 80.25 127 GLY A O 1
ATOM 977 N N . ASN A 1 128 ? 12.830 13.255 -16.748 1.00 87.19 128 ASN A N 1
ATOM 978 C CA . ASN A 1 128 ? 12.537 11.969 -17.380 1.00 87.19 128 ASN A CA 1
ATOM 979 C C . ASN A 1 128 ? 13.478 10.872 -16.885 1.00 87.19 128 ASN A C 1
ATOM 981 O O . ASN A 1 128 ? 13.123 9.698 -16.916 1.00 87.19 128 ASN A O 1
ATOM 985 N N . LEU A 1 129 ? 14.657 11.253 -16.388 1.00 89.25 129 LEU A N 1
ATOM 986 C CA . LEU A 1 129 ? 15.605 10.339 -15.772 1.00 89.25 129 LEU A CA 1
ATOM 987 C C . LEU A 1 129 ? 16.120 10.932 -14.463 1.00 89.25 129 LEU A C 1
ATOM 989 O O . LEU A 1 129 ? 16.775 11.972 -14.442 1.00 89.25 129 LEU A O 1
ATOM 993 N N . PHE A 1 130 ? 15.828 10.234 -13.378 1.00 90.44 130 PHE A N 1
ATOM 994 C CA . PHE A 1 130 ? 16.251 10.532 -12.021 1.00 90.44 130 PHE A CA 1
ATOM 995 C C . PHE A 1 130 ? 17.238 9.441 -11.622 1.00 90.44 130 PHE A C 1
ATOM 997 O O . PHE A 1 130 ? 16.837 8.292 -11.475 1.00 90.44 130 PHE A O 1
ATOM 1004 N N . THR A 1 131 ? 18.519 9.768 -11.469 1.00 88.94 131 THR A N 1
ATOM 1005 C CA . THR A 1 131 ? 19.550 8.768 -11.148 1.00 88.94 131 THR A CA 1
ATOM 1006 C C . THR A 1 131 ? 20.623 9.332 -10.233 1.00 88.94 131 THR A C 1
ATOM 1008 O O . THR A 1 131 ? 20.897 10.528 -10.273 1.00 88.94 131 THR A O 1
ATOM 1011 N N . ARG A 1 132 ? 21.266 8.489 -9.416 1.00 84.94 132 ARG A N 1
ATOM 1012 C CA . ARG A 1 132 ? 22.428 8.925 -8.624 1.00 84.94 132 ARG A CA 1
ATOM 1013 C C . ARG A 1 132 ? 23.663 9.147 -9.483 1.00 84.94 132 ARG A C 1
ATOM 1015 O O . ARG A 1 132 ? 24.374 10.126 -9.290 1.00 84.94 132 ARG A O 1
ATOM 1022 N N . GLU A 1 133 ? 23.893 8.246 -10.424 1.00 85.56 133 GLU A N 1
ATOM 1023 C CA . GLU A 1 133 ? 25.020 8.288 -11.347 1.00 85.56 133 GLU A CA 1
ATOM 1024 C C . GLU A 1 133 ? 24.532 7.928 -12.749 1.00 85.56 133 GLU A C 1
ATOM 1026 O O . GLU A 1 133 ? 23.632 7.096 -12.901 1.00 85.56 133 GLU A O 1
ATOM 1031 N N . LEU A 1 134 ? 25.080 8.586 -13.771 1.00 86.69 134 LEU A N 1
ATOM 1032 C CA . LEU A 1 134 ? 24.729 8.346 -15.166 1.00 86.69 134 LEU A CA 1
ATOM 1033 C C . LEU A 1 134 ? 25.989 8.103 -15.988 1.00 86.69 134 LEU A C 1
ATOM 1035 O O . LEU A 1 134 ? 26.868 8.959 -16.059 1.00 86.69 134 LEU A O 1
ATOM 1039 N N . VAL A 1 135 ? 26.017 6.963 -16.668 1.00 84.75 135 VAL A N 1
ATOM 1040 C CA . VAL A 1 135 ? 27.033 6.600 -17.650 1.00 84.75 135 VAL A CA 1
ATOM 1041 C C . VAL A 1 135 ? 26.361 6.467 -19.013 1.00 84.75 135 VAL A C 1
ATOM 1043 O O . VAL A 1 135 ? 25.387 5.730 -19.164 1.00 84.75 135 VAL A O 1
ATOM 1046 N N . LEU A 1 136 ? 26.890 7.186 -20.002 1.00 84.19 136 LEU A N 1
ATOM 1047 C CA . LEU A 1 136 ? 26.460 7.117 -21.398 1.00 84.19 136 LEU A CA 1
ATOM 1048 C C . LEU A 1 136 ? 27.594 6.520 -22.230 1.00 84.19 136 LEU A C 1
ATOM 1050 O O . LEU A 1 136 ? 28.712 7.040 -22.205 1.00 84.19 136 LEU A O 1
ATOM 1054 N N . ALA A 1 137 ? 27.309 5.453 -22.970 1.00 81.12 137 ALA A N 1
ATOM 1055 C CA . ALA A 1 137 ? 28.280 4.774 -23.817 1.00 81.12 137 ALA A CA 1
ATOM 1056 C C . ALA A 1 137 ? 27.745 4.560 -25.240 1.00 81.12 137 ALA A C 1
ATOM 1058 O O . ALA A 1 137 ? 26.548 4.397 -25.467 1.00 81.12 137 ALA A O 1
ATOM 1059 N N . ALA A 1 138 ? 28.654 4.553 -26.211 1.00 73.88 138 ALA A N 1
ATOM 1060 C CA . ALA A 1 138 ? 28.376 4.004 -27.532 1.00 73.88 138 ALA A CA 1
ATOM 1061 C C . ALA A 1 138 ? 28.342 2.472 -27.452 1.00 73.88 138 ALA A C 1
ATOM 1063 O O . ALA A 1 138 ? 29.095 1.893 -26.669 1.00 73.88 138 ALA A O 1
ATOM 1064 N N . HIS A 1 139 ? 27.523 1.828 -28.285 1.00 70.81 139 HIS A N 1
ATOM 1065 C CA . HIS A 1 139 ? 27.529 0.370 -28.380 1.00 70.81 139 HIS A CA 1
ATOM 1066 C C . HIS A 1 139 ? 28.896 -0.111 -28.926 1.00 70.81 139 HIS A C 1
ATOM 1068 O O . HIS A 1 139 ? 29.383 0.451 -29.913 1.00 70.81 139 HIS A O 1
ATOM 1074 N N . PRO A 1 140 ? 29.547 -1.128 -28.325 1.00 64.81 140 PRO A N 1
ATOM 1075 C CA . PRO A 1 140 ? 30.929 -1.526 -28.615 1.00 64.81 140 PRO A CA 1
ATOM 1076 C C . PRO A 1 140 ? 31.144 -1.991 -30.057 1.00 64.81 140 PRO A C 1
ATOM 1078 O O . PRO A 1 140 ? 32.265 -1.921 -30.561 1.00 64.81 140 PRO A O 1
ATOM 1081 N N . ASP A 1 141 ? 30.074 -2.429 -30.719 1.00 66.62 141 ASP A N 1
ATOM 1082 C CA . ASP A 1 141 ? 30.106 -2.933 -32.093 1.00 66.62 141 ASP A CA 1
ATOM 1083 C C . ASP A 1 141 ? 29.947 -1.838 -33.169 1.00 66.62 141 ASP A C 1
ATOM 1085 O O . ASP A 1 141 ? 30.209 -2.101 -34.343 1.00 66.62 141 ASP A O 1
ATOM 1089 N N . ASP A 1 142 ? 29.570 -0.607 -32.799 1.00 64.38 142 ASP A N 1
ATOM 1090 C CA . ASP A 1 142 ? 29.146 0.424 -33.764 1.00 64.38 142 ASP A CA 1
ATOM 1091 C C . ASP A 1 142 ? 30.293 1.288 -34.333 1.00 64.38 142 ASP A C 1
ATOM 1093 O O . ASP A 1 142 ? 30.080 2.110 -35.226 1.00 64.38 142 ASP A O 1
ATOM 1097 N N . GLY A 1 143 ? 31.536 1.076 -33.888 1.00 66.31 143 GLY A N 1
ATOM 1098 C CA . GLY A 1 143 ? 32.709 1.808 -34.381 1.00 66.31 143 GLY A CA 1
ATOM 1099 C C . GLY A 1 143 ? 32.682 3.323 -34.102 1.00 66.31 143 GLY A C 1
ATOM 1100 O O . GLY A 1 143 ? 31.871 3.835 -33.332 1.00 66.31 143 GLY A O 1
ATOM 1101 N N . ASP A 1 144 ? 33.614 4.065 -34.712 1.00 59.22 144 ASP A N 1
ATOM 1102 C CA . ASP A 1 144 ? 33.704 5.526 -34.557 1.00 59.22 144 ASP A CA 1
ATOM 1103 C C . ASP A 1 144 ? 32.497 6.219 -35.224 1.00 59.22 144 ASP A C 1
ATOM 1105 O O . ASP A 1 144 ? 32.315 6.130 -36.440 1.00 59.22 144 ASP A O 1
ATOM 1109 N N . GLY A 1 145 ? 31.688 6.938 -34.435 1.00 64.44 145 GLY A N 1
ATOM 1110 C CA . GLY A 1 145 ? 30.478 7.640 -34.901 1.00 64.44 145 GLY A CA 1
ATOM 1111 C C . GLY A 1 145 ? 29.145 6.974 -34.535 1.00 64.44 145 GLY A C 1
ATOM 1112 O O . GLY A 1 145 ? 28.100 7.429 -35.002 1.00 64.44 145 GLY A O 1
ATOM 1113 N N . ALA A 1 146 ? 29.183 5.933 -33.702 1.00 69.25 146 ALA A N 1
ATOM 1114 C CA . ALA A 1 146 ? 28.016 5.256 -33.148 1.00 69.25 146 ALA A CA 1
ATOM 1115 C C . ALA A 1 146 ? 26.982 6.221 -32.530 1.00 69.25 146 ALA A C 1
ATOM 1117 O O . ALA A 1 146 ? 27.365 7.207 -31.882 1.00 69.25 146 ALA A O 1
ATOM 1118 N N . PRO A 1 147 ? 25.672 5.949 -32.684 1.00 72.19 147 PRO A N 1
ATOM 1119 C CA . PRO A 1 147 ? 24.645 6.721 -32.005 1.00 72.19 147 PRO A CA 1
ATOM 1120 C C . PRO A 1 147 ? 24.810 6.579 -30.488 1.00 72.19 147 PRO A C 1
ATOM 1122 O O . PRO A 1 147 ? 24.868 5.478 -29.945 1.00 72.19 147 PRO A O 1
ATOM 1125 N N . LEU A 1 148 ? 24.895 7.720 -29.805 1.00 79.81 148 LEU A N 1
ATOM 1126 C CA . LEU A 1 148 ? 24.844 7.773 -28.349 1.00 79.81 148 LEU A CA 1
ATOM 1127 C C . LEU A 1 148 ? 23.385 7.749 -27.869 1.00 79.81 148 LEU A C 1
ATOM 1129 O O . LEU A 1 148 ? 22.515 8.288 -28.569 1.00 79.81 148 LEU A O 1
ATOM 1133 N N . PRO A 1 149 ? 23.133 7.227 -26.656 1.00 84.06 149 PRO A N 1
ATOM 1134 C CA . PRO A 1 149 ? 21.832 7.314 -26.015 1.00 84.06 149 PRO A CA 1
ATOM 1135 C C . PRO A 1 149 ? 21.341 8.757 -25.934 1.00 84.06 149 PRO A C 1
ATOM 1137 O O . PRO A 1 149 ? 22.114 9.689 -25.692 1.00 84.06 149 PRO A O 1
ATOM 1140 N N . ARG A 1 150 ? 20.033 8.942 -26.103 1.00 84.25 150 ARG A N 1
ATOM 1141 C CA . ARG A 1 150 ? 19.375 10.245 -26.041 1.00 84.25 150 ARG A CA 1
ATOM 1142 C C . ARG A 1 150 ? 18.325 10.253 -24.947 1.00 84.25 150 ARG A C 1
ATOM 1144 O O . ARG A 1 150 ? 17.376 9.474 -24.970 1.00 84.25 150 ARG A O 1
ATOM 1151 N N . VAL A 1 151 ? 18.472 11.196 -24.025 1.00 82.69 151 VAL A N 1
ATOM 1152 C CA . VAL A 1 151 ? 17.426 11.552 -23.069 1.00 82.69 151 VAL A CA 1
ATOM 1153 C C . VAL A 1 151 ? 16.885 12.907 -23.492 1.00 82.69 151 VAL A C 1
ATOM 1155 O O . VAL A 1 151 ? 17.564 13.925 -23.375 1.00 82.69 151 VAL A O 1
ATOM 1158 N N . GLU A 1 152 ? 15.685 12.914 -24.055 1.00 79.81 152 GLU A N 1
ATOM 1159 C CA . GLU A 1 152 ? 14.926 14.142 -24.252 1.00 79.81 152 GLU A CA 1
ATOM 1160 C C . GLU A 1 152 ? 14.359 14.551 -22.888 1.00 79.81 152 GLU A C 1
ATOM 1162 O O . GLU A 1 152 ? 13.899 13.696 -22.136 1.00 79.81 152 GLU A O 1
ATOM 1167 N N . GLY A 1 153 ? 14.404 15.838 -22.544 1.00 73.81 153 GLY A N 1
ATOM 1168 C CA . GLY A 1 153 ? 13.961 16.345 -21.240 1.00 73.81 153 GLY A CA 1
ATOM 1169 C C . GLY A 1 153 ? 15.088 16.472 -20.210 1.00 73.81 153 GLY A C 1
ATOM 1170 O O . GLY A 1 153 ? 16.267 16.514 -20.552 1.00 73.81 153 GLY A O 1
ATOM 1171 N N . LYS A 1 154 ? 14.718 16.606 -18.931 1.00 83.19 154 LYS A N 1
ATOM 1172 C CA . LYS A 1 154 ? 15.670 16.877 -17.844 1.00 83.19 154 LYS A CA 1
ATOM 1173 C C . LYS A 1 154 ? 16.166 15.577 -17.202 1.00 83.19 154 LYS A C 1
ATOM 1175 O O . LYS A 1 154 ? 15.363 14.737 -16.792 1.00 83.19 154 LYS A O 1
ATOM 1180 N N . VAL A 1 155 ? 17.488 15.454 -17.083 1.00 84.81 155 VAL A N 1
ATOM 1181 C CA . VAL A 1 155 ? 18.156 14.462 -16.232 1.00 84.81 155 VAL A CA 1
ATOM 1182 C C . VAL A 1 155 ? 18.426 15.108 -14.876 1.00 84.81 155 VAL A C 1
ATOM 1184 O O . VAL A 1 155 ? 18.932 16.227 -14.809 1.00 84.81 155 VAL A O 1
ATOM 1187 N N . VAL A 1 156 ? 18.083 14.422 -13.791 1.00 82.62 156 VAL A N 1
ATOM 1188 C CA . VAL A 1 156 ? 18.313 14.907 -12.427 1.00 82.62 156 VAL A CA 1
ATOM 1189 C C . VAL A 1 156 ? 19.264 13.960 -11.710 1.00 82.62 156 VAL A C 1
ATOM 1191 O O . VAL A 1 156 ? 18.932 12.796 -11.485 1.00 82.62 156 VAL A O 1
ATOM 1194 N N . THR A 1 157 ? 20.427 14.489 -11.328 1.00 78.62 157 THR A N 1
ATOM 1195 C CA . THR A 1 157 ? 21.447 13.800 -10.530 1.00 78.62 157 THR A CA 1
ATOM 1196 C C . THR A 1 157 ? 21.781 14.584 -9.252 1.00 78.62 157 THR A C 1
ATOM 1198 O O . THR A 1 157 ? 21.646 15.814 -9.225 1.00 78.62 157 THR A O 1
ATOM 1201 N N . PRO A 1 158 ? 22.207 13.912 -8.164 1.00 69.62 158 PRO A N 1
ATOM 1202 C CA . PRO A 1 158 ? 22.714 14.574 -6.969 1.00 69.62 158 PRO A CA 1
ATOM 1203 C C . PRO A 1 158 ? 23.887 15.498 -7.314 1.00 69.62 158 PRO A C 1
ATOM 1205 O O . PRO A 1 158 ? 24.857 15.070 -7.932 1.00 69.62 158 PRO A O 1
ATOM 1208 N N . GLY A 1 159 ? 23.818 16.758 -6.884 1.00 57.94 159 GLY A N 1
ATOM 1209 C CA . GLY A 1 159 ? 24.913 17.721 -7.040 1.00 57.94 159 GLY A CA 1
ATOM 1210 C C . GLY A 1 159 ? 24.806 18.660 -8.240 1.00 57.94 159 GLY A C 1
ATOM 1211 O O . GLY A 1 159 ? 25.486 19.673 -8.202 1.00 57.94 159 GLY A O 1
ATOM 1212 N N . GLY A 1 160 ? 23.916 18.380 -9.204 1.00 50.69 160 GLY A N 1
ATOM 1213 C CA . GLY A 1 160 ? 23.487 19.256 -10.301 1.00 50.69 160 GLY A CA 1
ATOM 1214 C C . GLY A 1 160 ? 24.585 19.829 -11.204 1.00 50.69 160 GLY A C 1
ATOM 1215 O O . GLY A 1 160 ? 25.427 20.584 -10.750 1.00 50.69 160 GLY A O 1
ATOM 1216 N N . GLU A 1 161 ? 24.477 19.625 -12.518 1.00 48.44 161 GLU A N 1
ATOM 1217 C CA . GLU A 1 161 ? 24.890 20.653 -13.486 1.00 48.44 161 GLU A CA 1
ATOM 1218 C C . GLU A 1 161 ? 24.196 20.440 -14.841 1.00 48.44 161 GLU A C 1
ATOM 1220 O O . GLU A 1 161 ? 24.727 19.825 -15.753 1.00 48.44 161 GLU A O 1
ATOM 1225 N N . ASP A 1 162 ? 22.976 20.969 -14.942 1.00 45.06 162 ASP A N 1
ATOM 1226 C CA . ASP A 1 162 ? 22.516 21.729 -16.107 1.00 45.06 162 ASP A CA 1
ATOM 1227 C C . ASP A 1 162 ? 21.713 22.907 -15.538 1.00 45.06 162 ASP A C 1
ATOM 1229 O O . ASP A 1 162 ? 20.698 22.734 -14.861 1.00 45.06 162 ASP A O 1
ATOM 1233 N N . GLY A 1 163 ? 22.274 24.111 -15.672 1.00 41.06 163 GLY A N 1
ATOM 1234 C CA . GLY A 1 163 ? 21.934 25.295 -14.882 1.00 41.06 163 GLY A CA 1
ATOM 1235 C C . GLY A 1 163 ? 20.435 25.581 -14.746 1.00 41.06 163 GLY A C 1
ATOM 1236 O O . GLY A 1 163 ? 19.765 25.939 -15.709 1.00 41.06 163 GLY A O 1
ATOM 1237 N N . GLY A 1 164 ? 19.930 25.513 -13.511 1.00 34.09 164 GLY A N 1
ATOM 1238 C CA . GLY A 1 164 ? 18.573 25.942 -13.181 1.00 34.09 164 GLY A CA 1
ATOM 1239 C C . GLY A 1 164 ? 17.975 25.227 -11.975 1.00 34.09 164 GLY A C 1
ATOM 1240 O O . GLY A 1 164 ? 17.080 24.401 -12.127 1.00 34.09 164 GLY A O 1
ATOM 1241 N N . GLY A 1 165 ? 18.436 25.589 -10.775 1.00 36.66 165 GLY A N 1
ATOM 1242 C CA . GLY A 1 165 ? 17.783 25.239 -9.511 1.00 36.66 165 GLY A CA 1
ATOM 1243 C C . GLY A 1 165 ? 18.328 23.979 -8.842 1.00 36.66 165 GLY A C 1
ATOM 1244 O O . GLY A 1 165 ? 18.104 2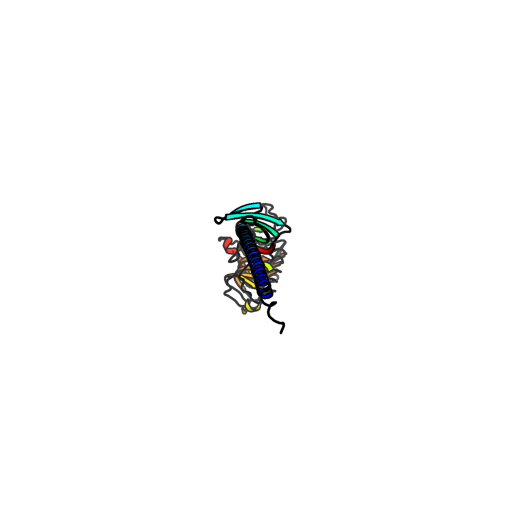2.862 -9.292 1.00 36.66 165 GLY A O 1
ATOM 1245 N N . SER A 1 166 ? 18.995 24.198 -7.710 1.00 42.62 166 SER A N 1
ATOM 1246 C CA . SER A 1 166 ? 19.288 23.213 -6.668 1.00 42.62 166 SER A CA 1
ATOM 1247 C C . SER A 1 166 ? 17.988 22.573 -6.161 1.00 42.62 166 SER A C 1
ATOM 1249 O O . SER A 1 166 ? 17.395 23.060 -5.201 1.00 42.62 166 SER A O 1
ATOM 1251 N N . SER A 1 167 ? 17.522 21.503 -6.796 1.00 52.31 167 SER A N 1
ATOM 1252 C CA . SER A 1 167 ? 16.577 20.579 -6.169 1.00 52.31 167 SER A CA 1
ATOM 1253 C C . SER A 1 167 ? 17.382 19.380 -5.695 1.00 52.31 167 SER A C 1
ATOM 1255 O O . SER A 1 167 ? 17.880 18.622 -6.528 1.00 52.31 167 SER A O 1
ATOM 1257 N N . ASP A 1 168 ? 17.545 19.240 -4.380 1.00 58.84 168 ASP A N 1
ATOM 1258 C CA . ASP A 1 168 ? 18.153 18.054 -3.783 1.00 58.84 168 ASP A CA 1
ATOM 1259 C C . ASP A 1 168 ? 17.430 16.815 -4.321 1.00 58.84 168 ASP A C 1
ATOM 1261 O O . ASP A 1 168 ? 16.224 16.645 -4.131 1.00 58.84 168 ASP A O 1
ATOM 1265 N N . PHE A 1 169 ? 18.161 15.979 -5.056 1.00 66.81 169 PHE A N 1
ATOM 1266 C CA . PHE A 1 169 ? 17.665 14.697 -5.529 1.00 66.81 169 PHE A CA 1
ATOM 1267 C C . PHE A 1 169 ? 17.295 13.849 -4.307 1.00 66.81 169 PHE A C 1
ATOM 1269 O O . PHE A 1 169 ? 18.169 13.374 -3.579 1.00 66.81 169 PHE A O 1
ATOM 1276 N N . PHE A 1 170 ? 15.997 13.672 -4.071 1.00 77.44 170 PHE A N 1
ATOM 1277 C CA . PHE A 1 170 ? 15.480 12.751 -3.069 1.00 77.44 170 PHE A CA 1
ATOM 1278 C C . PHE A 1 170 ? 14.937 11.519 -3.780 1.00 77.44 170 PHE A C 1
ATOM 1280 O O . PHE A 1 170 ? 13.957 11.607 -4.517 1.00 77.44 170 PHE A O 1
ATOM 1287 N N . PHE A 1 171 ? 15.582 10.375 -3.563 1.00 85.19 171 PHE A N 1
ATOM 1288 C CA . PHE A 1 171 ? 15.080 9.106 -4.070 1.00 85.19 171 PHE A CA 1
ATOM 1289 C C . PHE A 1 171 ? 13.985 8.584 -3.125 1.00 85.19 171 PHE A C 1
ATOM 1291 O O . PHE A 1 171 ? 14.290 8.305 -1.963 1.00 85.19 171 PHE A O 1
ATOM 1298 N N . PRO A 1 172 ? 12.724 8.458 -3.578 1.00 85.62 172 PRO A N 1
ATOM 1299 C CA . PRO A 1 172 ? 11.649 7.962 -2.730 1.00 85.62 172 PRO A CA 1
ATOM 1300 C C . PRO A 1 172 ? 11.850 6.470 -2.464 1.00 85.62 172 PRO A C 1
ATOM 1302 O O . PRO A 1 172 ? 11.955 5.687 -3.403 1.00 85.62 172 PRO A O 1
ATOM 1305 N N . GLU A 1 173 ? 11.894 6.056 -1.199 1.00 85.88 173 GLU A N 1
ATOM 1306 C CA . GLU A 1 173 ? 12.005 4.641 -0.829 1.00 85.88 173 GLU A CA 1
ATOM 1307 C C . GLU A 1 173 ? 10.633 3.952 -0.891 1.00 85.88 173 GLU A C 1
ATOM 1309 O O . GLU A 1 173 ? 9.732 4.255 -0.105 1.00 85.88 173 GLU A O 1
ATOM 1314 N N . LEU A 1 174 ? 10.477 2.999 -1.815 1.00 89.44 174 LEU A N 1
ATOM 1315 C CA . LEU A 1 174 ? 9.239 2.244 -2.019 1.00 89.44 174 LEU A CA 1
ATOM 1316 C C . LEU A 1 174 ? 9.449 0.764 -1.661 1.00 89.44 174 LEU A C 1
ATOM 1318 O O . LEU A 1 174 ? 9.943 -0.016 -2.477 1.00 89.44 174 LEU A O 1
ATOM 1322 N N . PRO A 1 175 ? 9.078 0.328 -0.446 1.00 88.62 175 PRO A N 1
ATOM 1323 C CA . PRO A 1 175 ? 9.224 -1.063 -0.042 1.00 88.62 175 PRO A CA 1
ATOM 1324 C C . PRO A 1 175 ? 8.207 -1.952 -0.772 1.00 88.62 175 PRO A C 1
ATOM 1326 O O . PRO A 1 175 ? 7.041 -2.050 -0.381 1.00 88.62 175 PRO A O 1
ATOM 1329 N N . LEU A 1 176 ? 8.669 -2.655 -1.809 1.00 87.88 176 LEU A N 1
ATOM 1330 C CA . LEU A 1 176 ? 7.837 -3.493 -2.686 1.00 87.88 176 LEU A CA 1
ATOM 1331 C C . LEU A 1 176 ? 7.040 -4.582 -1.956 1.00 87.88 176 LEU A C 1
ATOM 1333 O O . LEU A 1 176 ? 5.933 -4.931 -2.362 1.00 87.88 176 LEU A O 1
ATOM 1337 N N . SER A 1 177 ? 7.542 -5.059 -0.817 1.00 85.81 177 SER A N 1
ATOM 1338 C CA . SER A 1 177 ? 6.864 -6.049 0.031 1.00 85.81 177 SER A CA 1
ATOM 1339 C C . SER A 1 177 ? 5.542 -5.559 0.645 1.00 85.81 177 SER A C 1
ATOM 1341 O O . SER A 1 177 ? 4.758 -6.362 1.161 1.00 85.81 177 SER A O 1
ATOM 1343 N N . VAL A 1 178 ? 5.271 -4.250 0.611 1.00 87.94 178 VAL A N 1
ATOM 1344 C CA . VAL A 1 178 ? 4.045 -3.651 1.155 1.00 87.94 178 VAL A CA 1
ATOM 1345 C C . VAL A 1 178 ? 2.865 -3.793 0.194 1.00 87.94 178 VAL A C 1
ATOM 1347 O O . VAL A 1 178 ? 1.741 -4.036 0.639 1.00 87.94 178 VAL A O 1
ATOM 1350 N N . TYR A 1 179 ? 3.108 -3.698 -1.111 1.00 89.44 179 TYR A N 1
ATOM 1351 C CA . TYR A 1 179 ? 2.056 -3.622 -2.125 1.00 89.44 179 TYR A CA 1
ATOM 1352 C C . TYR A 1 179 ? 1.160 -4.866 -2.189 1.00 89.44 179 TYR A C 1
ATOM 1354 O O . TYR A 1 179 ? -0.055 -4.683 -2.182 1.00 89.44 179 TYR A O 1
ATOM 1362 N N . PRO A 1 180 ? 1.667 -6.117 -2.143 1.00 87.94 180 PRO A N 1
ATOM 1363 C CA . PRO A 1 180 ? 0.807 -7.305 -2.208 1.00 87.94 180 PRO A CA 1
ATOM 1364 C C . PRO A 1 180 ? -0.169 -7.436 -1.034 1.00 87.94 180 PRO A C 1
ATOM 1366 O O . PRO A 1 180 ? -1.148 -8.168 -1.118 1.00 87.94 180 PRO A O 1
ATOM 1369 N N . ARG A 1 181 ? 0.109 -6.759 0.088 1.00 86.19 181 ARG A N 1
ATOM 1370 C CA . ARG A 1 181 ? -0.773 -6.747 1.266 1.00 86.19 181 ARG A CA 1
ATOM 1371 C C . ARG A 1 181 ? -1.808 -5.631 1.208 1.00 86.19 181 ARG A C 1
ATOM 1373 O O . ARG A 1 181 ? -2.832 -5.724 1.875 1.00 86.19 181 ARG A O 1
ATOM 1380 N N . ALA A 1 182 ? -1.499 -4.566 0.478 1.00 86.25 182 ALA A N 1
ATOM 1381 C CA . ALA A 1 182 ? -2.277 -3.338 0.449 1.00 86.25 182 ALA A CA 1
ATOM 1382 C C . ALA A 1 182 ? -3.154 -3.219 -0.804 1.00 86.25 182 ALA A C 1
ATOM 1384 O O . ALA A 1 182 ? -4.164 -2.524 -0.785 1.00 86.25 182 ALA A O 1
ATOM 1385 N N . LEU A 1 183 ? -2.774 -3.901 -1.885 1.00 89.88 183 LEU A N 1
ATOM 1386 C CA . LEU A 1 183 ? -3.447 -3.878 -3.176 1.00 89.88 183 LEU A CA 1
ATOM 1387 C C . LEU A 1 183 ? -3.937 -5.279 -3.547 1.00 89.88 183 LEU A C 1
ATOM 1389 O O . LEU A 1 183 ? -3.371 -6.290 -3.134 1.00 89.88 183 LEU A O 1
ATOM 1393 N N . GLN A 1 184 ? -4.987 -5.339 -4.366 1.00 90.31 184 GLN A N 1
ATOM 1394 C CA . GLN A 1 184 ? -5.495 -6.592 -4.931 1.00 90.31 184 GLN A CA 1
ATOM 1395 C C . GLN A 1 184 ? -4.617 -7.038 -6.111 1.00 90.31 184 GLN A C 1
ATOM 1397 O O . GLN A 1 184 ? -5.026 -6.975 -7.268 1.00 90.31 184 GLN A O 1
ATOM 1402 N N . CYS A 1 185 ? -3.384 -7.454 -5.819 1.00 91.25 185 CYS A N 1
ATOM 1403 C CA . CYS A 1 185 ? -2.429 -7.879 -6.838 1.00 91.25 185 CYS A CA 1
ATOM 1404 C C . CYS A 1 185 ? -2.760 -9.273 -7.389 1.00 91.25 185 CYS A C 1
ATOM 1406 O O . CYS A 1 185 ? -3.064 -10.207 -6.642 1.00 91.25 185 CYS A O 1
ATOM 1408 N N . ARG A 1 186 ? -2.588 -9.460 -8.700 1.00 95.88 186 ARG A N 1
ATOM 1409 C CA . ARG A 1 186 ? -2.485 -10.790 -9.302 1.00 95.88 186 ARG A CA 1
ATOM 1410 C C . ARG A 1 186 ? -1.064 -11.309 -9.116 1.00 95.88 186 ARG A C 1
ATOM 1412 O O . ARG A 1 186 ? -0.116 -10.741 -9.649 1.00 95.88 186 ARG A O 1
ATOM 1419 N N . HIS A 1 187 ? -0.925 -12.407 -8.387 1.00 95.88 187 HIS A N 1
ATOM 1420 C CA . HIS A 1 187 ? 0.361 -13.069 -8.197 1.00 95.88 187 HIS A CA 1
ATOM 1421 C C . HIS A 1 187 ? 0.676 -13.939 -9.410 1.00 95.88 187 HIS A C 1
ATOM 1423 O O . HIS A 1 187 ? -0.086 -14.859 -9.710 1.00 95.88 187 HIS A O 1
ATOM 1429 N N . LEU A 1 188 ? 1.785 -13.654 -10.091 1.00 96.69 188 LEU A N 1
ATOM 1430 C CA . LEU A 1 188 ? 2.309 -14.493 -11.166 1.00 96.69 188 LEU A CA 1
ATOM 1431 C C . LEU A 1 188 ? 3.713 -14.969 -10.802 1.00 96.69 188 LEU A C 1
ATOM 1433 O O . LEU A 1 188 ? 4.488 -14.247 -10.179 1.00 96.69 188 LEU A O 1
ATOM 1437 N N . THR A 1 189 ? 4.053 -16.189 -11.206 1.00 96.69 189 THR A N 1
ATOM 1438 C CA . THR A 1 189 ? 5.455 -16.617 -11.249 1.00 96.69 189 THR A CA 1
ATOM 1439 C C . THR A 1 189 ? 6.144 -16.014 -12.479 1.00 96.69 189 THR A C 1
ATOM 1441 O O . THR A 1 189 ? 5.456 -15.681 -13.450 1.00 96.69 189 THR A O 1
ATOM 1444 N N . PRO A 1 190 ? 7.488 -15.929 -12.514 1.00 95.94 190 PRO A N 1
ATOM 1445 C CA . PRO A 1 190 ? 8.207 -15.475 -13.708 1.00 95.94 190 PRO A CA 1
ATOM 1446 C C . PRO A 1 190 ? 7.806 -16.245 -14.978 1.00 95.94 190 PRO A C 1
ATOM 1448 O O . PRO A 1 190 ? 7.584 -15.649 -16.026 1.00 95.94 190 PRO A O 1
ATOM 1451 N N . ALA A 1 191 ? 7.587 -17.559 -14.860 1.00 93.69 191 ALA A N 1
ATOM 1452 C CA . ALA A 1 191 ? 7.144 -18.405 -15.969 1.00 93.69 191 ALA A CA 1
ATOM 1453 C C . ALA A 1 191 ? 5.698 -18.132 -16.429 1.00 93.69 191 ALA A C 1
ATOM 1455 O O . ALA A 1 191 ? 5.367 -18.390 -17.578 1.00 93.69 191 ALA A O 1
ATOM 1456 N N . GLN A 1 192 ? 4.822 -17.645 -15.544 1.00 95.31 192 GLN A N 1
ATOM 1457 C CA . GLN A 1 192 ? 3.456 -17.240 -15.907 1.00 95.31 192 GLN A CA 1
ATOM 1458 C C . GLN A 1 192 ? 3.399 -15.829 -16.500 1.00 95.31 192 GLN A C 1
ATOM 1460 O O . GLN A 1 192 ? 2.440 -15.494 -17.198 1.00 95.31 192 GLN A O 1
ATOM 1465 N N . LEU A 1 193 ? 4.382 -14.991 -16.167 1.00 96.31 193 LEU A N 1
ATOM 1466 C CA . LEU A 1 193 ? 4.535 -13.661 -16.738 1.00 96.31 193 LEU A CA 1
ATOM 1467 C C . LEU A 1 193 ? 5.074 -13.744 -18.173 1.00 96.31 193 LEU A C 1
ATOM 1469 O O . LEU A 1 193 ? 4.533 -13.078 -19.054 1.00 96.31 193 LEU A O 1
ATOM 1473 N N . ALA A 1 194 ? 6.108 -14.561 -18.394 1.00 95.94 194 ALA A N 1
ATOM 1474 C CA . ALA A 1 194 ? 6.755 -14.730 -19.691 1.00 95.94 194 ALA A CA 1
ATOM 1475 C C . ALA A 1 194 ? 5.753 -15.126 -20.790 1.00 95.94 194 ALA A C 1
ATOM 1477 O O . ALA A 1 194 ? 4.901 -15.998 -20.606 1.00 95.94 194 ALA A O 1
ATOM 1478 N N . GLY A 1 195 ? 5.840 -14.444 -21.932 1.00 94.88 195 GLY A N 1
ATOM 1479 C CA . GLY A 1 195 ? 4.988 -14.667 -23.102 1.00 94.88 195 GLY A CA 1
ATOM 1480 C C . GLY A 1 195 ? 3.585 -14.071 -23.011 1.00 94.88 195 GLY A C 1
ATOM 1481 O O . GLY A 1 195 ? 2.775 -14.230 -23.930 1.00 94.88 195 GLY A O 1
ATOM 1482 N N . ASN A 1 196 ? 3.261 -13.361 -21.927 1.00 95.75 196 ASN A N 1
ATOM 1483 C CA . ASN A 1 196 ? 1.967 -12.714 -21.790 1.00 95.75 196 ASN A CA 1
ATOM 1484 C C . ASN A 1 196 ? 1.952 -11.334 -22.466 1.00 95.75 196 ASN A C 1
ATOM 1486 O O . ASN A 1 196 ? 2.445 -10.344 -21.931 1.00 95.75 196 ASN A O 1
ATOM 1490 N N . ARG A 1 197 ? 1.326 -11.265 -23.645 1.00 93.75 197 ARG A N 1
ATOM 1491 C CA . ARG A 1 197 ? 1.219 -10.038 -24.455 1.00 93.75 197 ARG A CA 1
ATOM 1492 C C . ARG A 1 197 ? -0.016 -9.178 -24.170 1.00 93.75 197 ARG A C 1
ATOM 1494 O O . ARG A 1 197 ? -0.257 -8.213 -24.888 1.00 93.75 197 ARG A O 1
ATOM 1501 N N . ASN A 1 198 ? -0.819 -9.533 -23.169 1.00 94.81 198 ASN A N 1
ATOM 1502 C CA . ASN A 1 198 ? -2.008 -8.772 -22.788 1.00 94.81 198 ASN A CA 1
ATOM 1503 C C . ASN A 1 198 ? -2.132 -8.671 -21.264 1.00 94.81 198 ASN A C 1
ATOM 1505 O O . ASN A 1 198 ? -3.145 -9.041 -20.663 1.00 94.81 198 ASN A O 1
ATOM 1509 N N . LEU A 1 199 ? -1.055 -8.215 -20.630 1.00 96.00 199 LEU A N 1
ATOM 1510 C CA . LEU A 1 199 ? -1.030 -7.931 -19.207 1.00 96.00 199 LEU A CA 1
ATOM 1511 C C . LEU A 1 199 ? -1.966 -6.769 -18.885 1.00 96.00 199 LEU A C 1
ATOM 1513 O O . LEU A 1 199 ? -2.034 -5.775 -19.605 1.00 96.00 199 LEU A O 1
ATOM 1517 N N . ASN A 1 200 ? -2.688 -6.926 -17.781 1.00 95.38 200 ASN A N 1
ATOM 1518 C CA . ASN A 1 200 ? -3.601 -5.941 -17.237 1.00 95.38 200 ASN A CA 1
ATOM 1519 C C . ASN A 1 200 ? -3.643 -6.026 -15.712 1.00 95.38 200 ASN A C 1
ATOM 1521 O O . ASN A 1 200 ? -3.341 -7.079 -15.134 1.00 95.38 200 ASN A O 1
ATOM 1525 N N . GLY A 1 201 ? -4.045 -4.928 -15.079 1.00 94.38 201 GLY A N 1
ATOM 1526 C CA . GLY A 1 201 ? -4.148 -4.848 -13.632 1.00 94.38 201 GLY A CA 1
ATOM 1527 C C . GLY A 1 201 ? -2.815 -4.608 -12.928 1.00 94.38 201 GLY A C 1
ATOM 1528 O O . GLY A 1 201 ? -1.802 -4.248 -13.535 1.00 94.38 201 GLY A O 1
ATOM 1529 N N . ILE A 1 202 ? -2.821 -4.865 -11.622 1.00 96.38 202 ILE A N 1
ATOM 1530 C CA . ILE A 1 202 ? -1.637 -4.838 -10.762 1.00 96.38 202 ILE A CA 1
ATOM 1531 C C . ILE A 1 202 ? -1.125 -6.265 -10.587 1.00 96.38 202 ILE A C 1
ATOM 1533 O O . ILE A 1 202 ? -1.848 -7.145 -10.116 1.00 96.38 202 ILE A O 1
ATOM 1537 N N . ILE A 1 203 ? 0.121 -6.506 -10.973 1.00 97.19 203 ILE A N 1
ATOM 1538 C CA . ILE A 1 203 ? 0.756 -7.819 -10.980 1.00 97.19 203 ILE A CA 1
ATOM 1539 C C . ILE A 1 203 ? 1.943 -7.786 -10.035 1.00 97.19 203 ILE A C 1
ATOM 1541 O O . ILE A 1 203 ? 2.775 -6.888 -10.109 1.00 97.19 203 ILE A O 1
ATOM 1545 N N . TYR A 1 204 ? 2.041 -8.800 -9.184 1.00 97.44 204 TYR A N 1
ATOM 1546 C CA . TYR A 1 204 ? 3.200 -9.004 -8.331 1.00 97.44 204 TYR A CA 1
ATOM 1547 C C . TYR A 1 204 ? 3.911 -10.303 -8.693 1.00 97.44 204 TYR A C 1
ATOM 1549 O O . TYR A 1 204 ? 3.274 -11.353 -8.829 1.00 97.44 204 TYR A O 1
ATOM 1557 N N . VAL A 1 205 ? 5.232 -10.215 -8.813 1.00 97.06 205 VAL A N 1
ATOM 1558 C CA . VAL A 1 205 ? 6.131 -11.336 -9.068 1.00 97.06 205 VAL A CA 1
ATOM 1559 C C . VAL A 1 205 ? 7.186 -11.373 -7.971 1.00 97.06 205 VAL A C 1
ATOM 1561 O O . VAL A 1 205 ? 7.931 -10.415 -7.766 1.00 97.06 205 VAL A O 1
ATOM 1564 N N . ALA A 1 206 ? 7.226 -12.494 -7.253 1.00 95.25 206 ALA A N 1
ATOM 1565 C CA . ALA A 1 206 ? 8.258 -12.754 -6.261 1.00 95.25 206 ALA A CA 1
ATOM 1566 C C . ALA A 1 206 ? 9.527 -13.268 -6.958 1.00 95.25 206 ALA A C 1
ATOM 1568 O O . ALA A 1 206 ? 9.455 -14.217 -7.745 1.00 95.25 206 ALA A O 1
ATOM 1569 N N . GLY A 1 207 ? 10.671 -12.666 -6.631 1.00 94.75 207 GLY A N 1
ATOM 1570 C CA . GLY A 1 207 ? 11.976 -12.980 -7.215 1.00 94.75 207 GLY A CA 1
ATOM 1571 C C . GLY A 1 207 ? 12.250 -12.296 -8.556 1.00 94.75 207 GLY A C 1
ATOM 1572 O O . GLY A 1 207 ? 11.611 -11.301 -8.907 1.00 94.75 207 GLY A O 1
ATOM 1573 N N . ASP A 1 208 ? 13.224 -12.845 -9.278 1.00 97.62 208 ASP A N 1
ATOM 1574 C CA . ASP A 1 208 ? 13.735 -12.279 -10.525 1.00 97.62 208 ASP A CA 1
ATOM 1575 C C . ASP A 1 208 ? 12.879 -12.656 -11.733 1.00 97.62 208 ASP A C 1
ATOM 1577 O O . ASP A 1 208 ? 12.352 -13.768 -11.847 1.00 97.62 208 ASP A O 1
ATOM 1581 N N . VAL A 1 209 ? 12.797 -11.731 -12.683 1.00 97.94 209 VAL A N 1
ATOM 1582 C CA . VAL A 1 209 ? 12.182 -11.936 -13.990 1.00 97.94 209 VAL A CA 1
ATOM 1583 C C . VAL A 1 209 ? 13.253 -11.822 -15.059 1.00 97.94 209 VAL A C 1
ATOM 1585 O O . VAL A 1 209 ? 13.989 -10.840 -15.118 1.00 97.94 209 VAL A O 1
ATOM 1588 N N . MET A 1 210 ? 13.302 -12.817 -15.938 1.00 97.62 210 MET A N 1
ATOM 1589 C CA . MET A 1 210 ? 14.256 -12.883 -17.033 1.00 97.62 210 MET A CA 1
ATOM 1590 C C . MET A 1 210 ? 13.542 -13.324 -18.305 1.00 97.62 210 MET A C 1
ATOM 1592 O O . MET A 1 210 ? 13.011 -14.431 -18.367 1.00 97.62 210 MET A O 1
ATOM 1596 N N . LEU A 1 211 ? 13.512 -12.430 -19.290 1.00 97.06 211 LEU A N 1
ATOM 1597 C CA . LEU A 1 211 ? 12.954 -12.651 -20.619 1.00 97.06 211 LEU A CA 1
ATOM 1598 C C . LEU A 1 211 ? 14.119 -12.636 -21.615 1.00 97.06 211 LEU A C 1
ATOM 1600 O O . LEU A 1 211 ? 14.810 -11.622 -21.728 1.00 97.06 211 LEU A O 1
ATOM 1604 N N . GLU A 1 212 ? 14.363 -13.743 -22.317 1.00 95.50 212 GLU A N 1
ATOM 1605 C CA . GLU A 1 212 ? 15.507 -13.865 -23.244 1.00 95.50 212 GLU A CA 1
ATOM 1606 C C . GLU A 1 212 ? 15.084 -14.147 -24.685 1.00 95.50 212 GLU A C 1
ATOM 1608 O O . GLU A 1 212 ? 15.768 -13.771 -25.646 1.00 95.50 212 GLU A O 1
ATOM 1613 N N . ARG A 1 213 ? 13.967 -14.856 -24.850 1.00 95.56 213 ARG A N 1
ATOM 1614 C CA . ARG A 1 213 ? 13.475 -15.301 -26.149 1.00 95.56 213 ARG A CA 1
ATOM 1615 C C . ARG A 1 213 ? 12.291 -14.459 -26.586 1.00 95.56 213 ARG A C 1
ATOM 1617 O O . ARG A 1 213 ? 11.555 -13.905 -25.779 1.00 95.56 213 ARG A O 1
ATOM 1624 N N . GLU A 1 214 ? 12.050 -14.435 -27.890 1.00 94.94 214 GLU A N 1
ATOM 1625 C CA . GLU A 1 214 ? 10.896 -13.735 -28.467 1.00 94.94 214 GLU A CA 1
ATOM 1626 C C . GLU A 1 214 ? 9.556 -14.239 -27.894 1.00 94.94 214 GLU A C 1
ATOM 1628 O O . GLU A 1 214 ? 8.622 -13.457 -27.690 1.00 94.94 214 GLU A O 1
ATOM 1633 N N . GLU A 1 215 ? 9.477 -15.534 -27.583 1.00 95.12 215 GLU A N 1
ATOM 1634 C CA . GLU A 1 215 ? 8.325 -16.171 -26.934 1.00 95.12 215 GLU A CA 1
ATOM 1635 C C . GLU A 1 215 ? 8.107 -15.716 -25.486 1.00 95.12 215 GLU A C 1
ATOM 1637 O O . GLU A 1 215 ? 6.977 -15.785 -25.015 1.00 95.12 215 GLU A O 1
ATOM 1642 N N . ASP A 1 216 ? 9.138 -15.186 -24.819 1.00 96.38 216 ASP A N 1
ATOM 1643 C CA . ASP A 1 216 ? 9.044 -14.655 -23.456 1.00 96.38 216 ASP A CA 1
ATOM 1644 C C . ASP A 1 216 ? 8.510 -13.217 -23.435 1.00 96.38 216 ASP A C 1
ATOM 1646 O O . ASP A 1 216 ? 8.164 -12.711 -22.368 1.00 96.38 216 ASP A O 1
ATOM 1650 N N . SER A 1 217 ? 8.427 -12.558 -24.596 1.00 96.38 217 SER A N 1
ATOM 1651 C CA . SER A 1 217 ? 8.043 -11.148 -24.701 1.00 96.38 217 SER A CA 1
ATOM 1652 C C . SER A 1 217 ? 6.710 -10.864 -24.023 1.00 96.38 217 SER A C 1
ATOM 1654 O O . SER A 1 217 ? 5.731 -11.598 -24.204 1.00 96.38 217 SER A O 1
ATOM 1656 N N . ILE A 1 218 ? 6.660 -9.748 -23.304 1.00 97.50 218 ILE A N 1
ATOM 1657 C CA . ILE A 1 218 ? 5.468 -9.315 -22.584 1.00 97.50 218 ILE A CA 1
ATOM 1658 C C . ILE A 1 218 ? 4.959 -7.981 -23.108 1.00 97.50 218 ILE A C 1
ATOM 1660 O O . ILE A 1 218 ? 5.714 -7.146 -23.607 1.00 97.50 218 ILE A O 1
ATOM 1664 N N . GLY A 1 219 ? 3.653 -7.778 -22.977 1.00 96.62 219 GLY A N 1
ATOM 1665 C CA . GLY A 1 219 ? 3.021 -6.540 -23.400 1.00 96.62 219 GLY A CA 1
ATOM 1666 C C . GLY A 1 219 ? 1.635 -6.329 -22.818 1.00 96.62 219 GLY A C 1
ATOM 1667 O O . GLY A 1 219 ? 1.099 -7.210 -22.144 1.00 96.62 219 GLY A O 1
ATOM 1668 N N . GLY A 1 220 ? 1.071 -5.148 -23.052 1.00 95.56 220 GLY A N 1
ATOM 1669 C CA . GLY A 1 220 ? -0.241 -4.750 -22.538 1.00 95.56 220 GLY A CA 1
ATOM 1670 C C . GLY A 1 220 ? -0.186 -3.457 -21.731 1.00 95.56 220 GLY A C 1
ATOM 1671 O O . GLY A 1 220 ? 0.593 -2.563 -22.047 1.00 95.56 220 GLY A O 1
ATOM 1672 N N . ARG A 1 221 ? -1.040 -3.350 -20.708 1.00 95.69 221 ARG A N 1
ATOM 1673 C CA . ARG A 1 221 ? -1.118 -2.191 -19.814 1.00 95.69 221 ARG A CA 1
ATOM 1674 C C . ARG A 1 221 ? -1.218 -2.633 -18.362 1.00 95.69 221 ARG A C 1
ATOM 1676 O O . ARG A 1 221 ? -2.305 -3.003 -17.928 1.00 95.69 221 ARG A O 1
ATOM 1683 N N . ALA A 1 222 ? -0.127 -2.595 -17.605 1.00 96.56 222 ALA A N 1
ATOM 1684 C CA . ALA A 1 222 ? -0.118 -3.123 -16.241 1.00 96.56 222 ALA A CA 1
ATOM 1685 C C . ALA A 1 222 ? 0.834 -2.386 -15.294 1.00 96.56 222 ALA A C 1
ATOM 1687 O O . ALA A 1 222 ? 1.822 -1.781 -15.707 1.00 96.56 222 ALA A O 1
ATOM 1688 N N . VAL A 1 223 ? 0.557 -2.513 -13.996 1.00 96.81 223 VAL A N 1
ATOM 1689 C CA . VAL A 1 223 ? 1.523 -2.212 -12.934 1.00 96.81 223 VAL A CA 1
ATOM 1690 C C . VAL A 1 223 ? 2.242 -3.511 -12.593 1.00 96.81 223 VAL A C 1
ATOM 1692 O O . VAL A 1 223 ? 1.610 -4.452 -12.118 1.00 96.81 223 VAL A O 1
ATOM 1695 N N . LEU A 1 224 ? 3.543 -3.583 -12.853 1.00 97.06 224 LEU A N 1
ATOM 1696 C CA . LEU A 1 224 ? 4.374 -4.749 -12.592 1.00 97.06 224 LEU A CA 1
ATOM 1697 C C . LEU A 1 224 ? 5.286 -4.489 -11.389 1.00 97.06 224 LEU A C 1
ATOM 1699 O O . LEU A 1 224 ? 6.169 -3.637 -11.426 1.00 97.06 224 LEU A O 1
ATOM 1703 N N . LEU A 1 225 ? 5.057 -5.244 -10.320 1.00 97.44 225 LEU A N 1
ATOM 1704 C CA . LEU A 1 225 ? 5.808 -5.201 -9.072 1.00 97.44 225 LEU A CA 1
ATOM 1705 C C . LEU A 1 225 ? 6.719 -6.429 -9.021 1.00 97.44 225 LEU A C 1
ATOM 1707 O O . LEU A 1 225 ? 6.229 -7.549 -8.860 1.00 97.44 225 LEU A O 1
ATOM 1711 N N . VAL A 1 226 ? 8.024 -6.231 -9.167 1.00 97.62 226 VAL A N 1
ATOM 1712 C CA . VAL A 1 226 ? 9.020 -7.309 -9.210 1.00 97.62 226 VAL A CA 1
ATOM 1713 C C . VAL A 1 226 ? 9.918 -7.177 -7.997 1.00 97.62 226 VAL A C 1
ATOM 1715 O O . VAL A 1 226 ? 10.600 -6.173 -7.834 1.00 97.62 226 VAL A O 1
ATOM 1718 N N . GLU A 1 227 ? 9.898 -8.169 -7.114 1.00 95.94 227 GLU A N 1
ATOM 1719 C CA . GLU A 1 227 ? 10.682 -8.103 -5.877 1.00 95.94 227 GLU A CA 1
ATOM 1720 C C . GLU A 1 227 ? 12.195 -8.135 -6.135 1.00 95.94 227 GLU A C 1
ATOM 1722 O O . GLU A 1 227 ? 12.934 -7.464 -5.422 1.00 95.94 227 GLU A O 1
ATOM 1727 N N . GLY A 1 228 ? 12.631 -8.876 -7.157 1.00 96.19 228 GLY A N 1
ATOM 1728 C CA . GLY A 1 228 ? 14.031 -8.986 -7.556 1.00 96.19 228 GLY A CA 1
ATOM 1729 C C . GLY A 1 228 ? 14.410 -8.082 -8.731 1.00 96.19 228 GLY A C 1
ATOM 1730 O O . GLY A 1 228 ? 13.933 -6.948 -8.871 1.00 96.19 228 GLY A O 1
ATOM 1731 N N . GLN A 1 229 ? 15.276 -8.601 -9.594 1.00 97.81 229 GLN A N 1
ATOM 1732 C CA . GLN A 1 229 ? 15.706 -7.958 -10.830 1.00 97.81 229 GLN A CA 1
ATOM 1733 C C . GLN A 1 229 ? 14.719 -8.230 -11.976 1.00 97.81 229 GLN A C 1
ATOM 1735 O O . GLN A 1 229 ? 14.240 -9.349 -12.152 1.00 97.81 229 GLN A O 1
ATOM 1740 N N . PHE A 1 230 ? 14.460 -7.224 -12.813 1.00 98.31 230 PHE A N 1
ATOM 1741 C CA . PHE A 1 230 ? 13.711 -7.381 -14.060 1.00 98.31 230 PHE A CA 1
ATOM 1742 C C . PHE A 1 230 ? 14.643 -7.261 -15.271 1.00 98.31 230 PHE A C 1
ATOM 1744 O O . PHE A 1 230 ? 15.283 -6.230 -15.470 1.00 98.31 230 PHE A O 1
ATOM 1751 N N . THR A 1 231 ? 14.719 -8.316 -16.079 1.00 98.12 231 THR A N 1
ATOM 1752 C CA . THR A 1 231 ? 15.690 -8.454 -17.170 1.00 98.12 231 THR A CA 1
ATOM 1753 C C . THR A 1 231 ? 14.995 -8.790 -18.487 1.00 98.12 231 THR A C 1
ATOM 1755 O O . THR A 1 231 ? 14.268 -9.778 -18.572 1.00 98.12 231 THR A O 1
ATOM 1758 N N . VAL A 1 232 ? 15.266 -8.004 -19.529 1.00 96.81 232 VAL A N 1
ATOM 1759 C CA . VAL A 1 232 ? 14.826 -8.224 -20.914 1.00 96.81 232 VAL A CA 1
ATOM 1760 C C . VAL A 1 232 ? 16.057 -8.196 -21.802 1.00 96.81 232 VAL A C 1
ATOM 1762 O O . VAL A 1 232 ? 16.717 -7.163 -21.901 1.00 96.81 232 VAL A O 1
ATOM 1765 N N . ARG A 1 233 ? 16.385 -9.320 -22.440 1.00 95.19 233 ARG A N 1
ATOM 1766 C CA . ARG A 1 233 ? 17.585 -9.468 -23.275 1.00 95.19 233 ARG A CA 1
ATOM 1767 C C . ARG A 1 233 ? 17.309 -10.292 -24.526 1.00 95.19 233 ARG A C 1
ATOM 1769 O O . ARG A 1 233 ? 16.246 -10.891 -24.675 1.00 95.19 233 ARG A O 1
ATOM 1776 N N . GLY A 1 234 ? 18.299 -10.345 -25.415 1.00 91.00 234 GLY A N 1
ATOM 1777 C CA . GLY A 1 234 ? 18.227 -11.141 -26.636 1.00 91.00 234 GLY A CA 1
ATOM 1778 C C . GLY A 1 234 ? 17.090 -10.666 -27.536 1.00 91.00 234 GLY A C 1
ATOM 1779 O O . GLY A 1 234 ? 17.000 -9.481 -27.847 1.00 91.00 234 GLY A O 1
ATOM 1780 N N . ASN A 1 235 ? 16.212 -11.591 -27.923 1.00 91.38 235 ASN A N 1
ATOM 1781 C CA . ASN A 1 235 ? 15.078 -11.299 -28.807 1.00 91.38 235 ASN A CA 1
ATOM 1782 C C . ASN A 1 235 ? 13.769 -11.062 -28.038 1.00 91.38 235 ASN A C 1
ATOM 1784 O O . ASN A 1 235 ? 12.715 -10.943 -28.662 1.00 91.38 235 ASN A O 1
ATOM 1788 N N . ALA A 1 236 ? 13.803 -11.041 -26.703 1.00 94.50 236 ALA A N 1
ATOM 1789 C CA . ALA A 1 236 ? 12.633 -10.694 -25.911 1.00 94.50 236 ALA A CA 1
ATOM 1790 C C . ALA A 1 236 ? 12.289 -9.207 -26.056 1.00 94.50 236 ALA A C 1
ATOM 1792 O O . ALA A 1 236 ? 13.169 -8.352 -26.218 1.00 94.50 236 ALA A O 1
ATOM 1793 N N . ALA A 1 237 ? 10.994 -8.914 -25.957 1.00 94.81 237 ALA A N 1
ATOM 1794 C CA . ALA A 1 237 ? 10.473 -7.563 -26.009 1.00 94.81 237 ALA A CA 1
ATOM 1795 C C . ALA A 1 237 ? 9.605 -7.215 -24.791 1.00 94.81 237 ALA A C 1
ATOM 1797 O O . ALA A 1 237 ? 8.848 -8.050 -24.288 1.00 94.81 237 ALA A O 1
ATOM 1798 N N . LEU A 1 238 ? 9.699 -5.959 -24.357 1.00 96.56 238 LEU A N 1
ATOM 1799 C CA . LEU A 1 238 ? 8.773 -5.323 -23.421 1.00 96.56 238 LEU A CA 1
ATOM 1800 C C . LEU A 1 238 ? 8.044 -4.200 -24.162 1.00 96.56 238 LEU A C 1
ATOM 1802 O O . LEU A 1 238 ? 8.648 -3.168 -24.456 1.00 96.56 238 LEU A O 1
ATOM 1806 N N . GLU A 1 239 ? 6.762 -4.401 -24.478 1.00 96.62 239 GLU A N 1
ATOM 1807 C CA . GLU A 1 239 ? 5.989 -3.456 -25.298 1.00 96.62 239 GLU A CA 1
ATOM 1808 C C . GLU A 1 239 ? 4.640 -3.089 -24.665 1.00 96.62 239 GLU A C 1
ATOM 1810 O O . GLU A 1 239 ? 3.763 -3.940 -24.511 1.00 96.62 239 GLU A O 1
ATOM 1815 N N . GLY A 1 240 ? 4.433 -1.813 -24.337 1.00 94.81 240 GLY A N 1
ATOM 1816 C CA . GLY A 1 240 ? 3.139 -1.313 -23.868 1.00 94.81 240 GLY A CA 1
ATOM 1817 C C . GLY A 1 240 ? 3.218 -0.268 -22.761 1.00 94.81 240 GLY A C 1
ATOM 1818 O O . GLY A 1 240 ? 4.240 0.391 -22.570 1.00 94.81 240 GLY A O 1
ATOM 1819 N N . ASP A 1 241 ? 2.114 -0.134 -22.031 1.00 95.69 241 ASP A N 1
ATOM 1820 C CA . ASP A 1 241 ? 1.933 0.874 -20.993 1.00 95.69 241 ASP A CA 1
ATOM 1821 C C . ASP A 1 241 ? 2.260 0.278 -19.615 1.00 95.69 241 ASP A C 1
ATOM 1823 O O . ASP A 1 241 ? 1.427 -0.410 -19.015 1.00 95.69 241 ASP A O 1
ATOM 1827 N N . PHE A 1 242 ? 3.461 0.514 -19.091 1.00 96.06 242 PHE A N 1
ATOM 1828 C CA . PHE A 1 242 ? 3.913 -0.155 -17.869 1.00 96.06 242 PHE A CA 1
ATOM 1829 C C . PHE A 1 242 ? 4.306 0.799 -16.752 1.00 96.06 242 PHE A C 1
ATOM 1831 O O . PHE A 1 242 ? 5.058 1.751 -16.947 1.00 96.06 242 PHE A O 1
ATOM 1838 N N . VAL A 1 243 ? 3.862 0.456 -15.544 1.00 96.88 243 VAL A N 1
ATOM 1839 C CA . VAL A 1 243 ? 4.492 0.918 -14.306 1.00 96.88 243 VAL A CA 1
ATOM 1840 C C . VAL A 1 243 ? 5.323 -0.224 -13.761 1.00 96.88 243 VAL A C 1
ATOM 1842 O O . VAL A 1 243 ? 4.772 -1.152 -13.179 1.00 96.88 243 VAL A O 1
ATOM 1845 N N . LEU A 1 244 ? 6.630 -0.187 -13.987 1.00 97.44 244 LEU A N 1
ATOM 1846 C CA . LEU A 1 244 ? 7.557 -1.219 -13.546 1.00 97.44 244 LEU A CA 1
ATOM 1847 C C . LEU A 1 244 ? 8.276 -0.762 -12.281 1.00 97.44 244 LEU A C 1
ATOM 1849 O O . LEU A 1 244 ? 9.099 0.148 -12.335 1.00 97.44 244 LEU A O 1
ATOM 1853 N N . LEU A 1 245 ? 8.002 -1.422 -11.158 1.00 97.38 245 LEU A N 1
ATOM 1854 C CA . LEU A 1 245 ? 8.749 -1.240 -9.918 1.00 97.38 245 LEU A CA 1
ATOM 1855 C C . LEU A 1 245 ? 9.560 -2.518 -9.649 1.00 97.38 245 LEU A C 1
ATOM 1857 O O . LEU A 1 245 ? 8.976 -3.549 -9.307 1.00 97.38 245 LEU A O 1
ATOM 1861 N N . ALA A 1 246 ? 10.881 -2.460 -9.818 1.00 97.69 246 ALA A N 1
ATOM 1862 C CA . ALA A 1 246 ? 11.795 -3.575 -9.555 1.00 97.69 246 ALA A CA 1
ATOM 1863 C C . ALA A 1 246 ? 12.610 -3.320 -8.281 1.00 97.69 246 ALA A C 1
ATOM 1865 O O . ALA A 1 246 ? 13.020 -2.188 -8.033 1.00 97.69 246 ALA A O 1
ATOM 1866 N N . GLY A 1 247 ? 12.831 -4.347 -7.462 1.00 96.19 247 GLY A N 1
ATOM 1867 C CA . GLY A 1 247 ? 13.479 -4.196 -6.157 1.00 96.19 247 GLY A CA 1
ATOM 1868 C C . GLY A 1 247 ? 15.000 -4.178 -6.200 1.00 96.19 247 GLY A C 1
ATOM 1869 O O . GLY A 1 247 ? 15.610 -3.528 -5.356 1.00 96.19 247 GLY A O 1
ATOM 1870 N N . GLU A 1 248 ? 15.614 -4.843 -7.180 1.00 96.31 248 GLU A N 1
ATOM 1871 C CA . GLU A 1 248 ? 17.079 -4.955 -7.260 1.00 96.31 248 GLU A CA 1
ATOM 1872 C C . GLU A 1 248 ? 17.685 -4.253 -8.475 1.00 96.31 248 GLU A C 1
ATOM 1874 O O . GLU A 1 248 ? 18.782 -3.702 -8.395 1.00 96.31 248 GLU A O 1
ATOM 1879 N N . GLY A 1 249 ? 16.997 -4.252 -9.614 1.00 97.19 249 GLY A N 1
ATOM 1880 C CA . GLY A 1 249 ? 17.559 -3.710 -10.842 1.00 97.19 249 GLY A CA 1
ATOM 1881 C C . GLY A 1 249 ? 16.651 -3.895 -12.044 1.00 97.19 249 GLY A C 1
ATOM 1882 O O . GLY A 1 249 ? 15.769 -4.755 -12.054 1.00 97.19 249 GLY A O 1
ATOM 1883 N N . ILE A 1 250 ? 16.887 -3.081 -13.064 1.00 98.38 250 ILE A N 1
ATOM 1884 C CA . ILE A 1 250 ? 16.218 -3.167 -14.360 1.00 98.38 250 ILE A CA 1
ATOM 1885 C C . ILE A 1 250 ? 17.303 -3.249 -15.432 1.00 98.38 250 ILE A C 1
ATOM 1887 O O . ILE A 1 250 ? 18.157 -2.369 -15.522 1.00 98.38 250 ILE A O 1
ATOM 1891 N N . ASP A 1 251 ? 17.275 -4.306 -16.239 1.00 97.56 251 ASP A N 1
ATOM 1892 C CA . ASP A 1 251 ? 18.218 -4.540 -17.333 1.00 97.56 251 ASP A CA 1
ATOM 1893 C C . ASP A 1 251 ? 17.454 -4.755 -18.640 1.00 97.56 251 ASP A C 1
ATOM 1895 O O . ASP A 1 251 ? 16.761 -5.756 -18.817 1.00 97.56 251 ASP A O 1
ATOM 1899 N N . LEU A 1 252 ? 17.555 -3.786 -19.540 1.00 96.25 252 LEU A N 1
ATOM 1900 C CA . LEU A 1 252 ? 16.847 -3.720 -20.810 1.00 96.25 252 LEU A CA 1
ATOM 1901 C C . LEU A 1 252 ? 17.876 -3.733 -21.943 1.00 96.25 252 LEU A C 1
ATOM 1903 O O . LEU A 1 252 ? 18.234 -2.694 -22.491 1.00 96.25 252 LEU A O 1
ATOM 1907 N N . SER A 1 253 ? 18.397 -4.907 -22.291 1.00 92.75 253 SER A N 1
ATOM 1908 C CA . SER A 1 253 ? 19.255 -5.074 -23.475 1.00 92.75 253 SER A CA 1
ATOM 1909 C C . SER A 1 253 ? 18.547 -5.715 -24.675 1.00 92.75 253 SER A C 1
ATOM 1911 O O . SER A 1 253 ? 19.136 -5.840 -25.743 1.00 92.75 253 SER A O 1
ATOM 1913 N N . GLY A 1 254 ? 17.278 -6.104 -24.521 1.00 89.44 254 GLY A N 1
ATOM 1914 C CA . GLY A 1 254 ? 16.397 -6.546 -25.606 1.00 89.44 254 GLY A CA 1
ATOM 1915 C C . GLY A 1 254 ? 15.649 -5.393 -26.288 1.00 89.44 254 GLY A C 1
ATOM 1916 O O . GLY A 1 254 ? 16.054 -4.232 -26.216 1.00 89.44 254 GLY A O 1
ATOM 1917 N N . THR A 1 255 ? 14.523 -5.700 -26.939 1.00 92.12 255 THR A N 1
ATOM 1918 C CA . THR A 1 255 ? 13.674 -4.671 -27.568 1.00 92.12 255 THR A CA 1
ATOM 1919 C C . THR A 1 255 ? 12.739 -4.045 -26.534 1.00 92.12 255 THR A C 1
ATOM 1921 O O . THR A 1 255 ? 11.971 -4.753 -25.888 1.00 92.12 255 THR A O 1
ATOM 1924 N N . THR A 1 256 ? 12.754 -2.722 -26.375 1.00 93.69 256 THR A N 1
ATOM 1925 C CA . THR A 1 256 ? 11.901 -2.046 -25.377 1.00 93.69 256 THR A CA 1
ATOM 1926 C C . THR A 1 256 ? 11.087 -0.924 -26.008 1.00 93.69 256 THR A C 1
ATOM 1928 O O . THR A 1 256 ? 11.641 -0.014 -26.611 1.00 93.69 256 THR A O 1
ATOM 1931 N N . LYS A 1 257 ? 9.763 -0.956 -25.854 1.00 95.25 257 LYS A N 1
ATOM 1932 C CA . LYS A 1 257 ? 8.857 0.144 -26.219 1.00 95.25 257 LYS A CA 1
ATOM 1933 C C . LYS A 1 257 ? 7.861 0.354 -25.096 1.00 95.25 257 LYS A C 1
ATOM 1935 O O . LYS A 1 257 ? 6.785 -0.243 -25.089 1.00 95.25 257 LYS A O 1
ATOM 1940 N N . VAL A 1 258 ? 8.248 1.165 -24.124 1.00 95.25 258 VAL A N 1
ATOM 1941 C CA . VAL A 1 258 ? 7.465 1.359 -22.904 1.00 95.25 258 VAL A CA 1
ATOM 1942 C C . VAL A 1 258 ? 6.963 2.781 -22.837 1.00 95.25 258 VAL A C 1
ATOM 1944 O O . VAL A 1 258 ? 7.733 3.725 -22.976 1.00 95.25 258 VAL A O 1
ATOM 1947 N N . GLN A 1 259 ? 5.678 2.931 -22.550 1.00 95.06 259 GLN A N 1
ATOM 1948 C CA . GLN A 1 259 ? 5.121 4.194 -22.108 1.00 95.06 259 GLN A CA 1
ATOM 1949 C C . GLN A 1 259 ? 4.756 4.077 -20.627 1.00 95.06 259 GLN A C 1
ATOM 1951 O O . GLN A 1 259 ? 3.914 3.261 -20.262 1.00 95.06 259 GLN A O 1
ATOM 1956 N N . GLY A 1 260 ? 5.379 4.857 -19.747 1.00 93.25 260 GLY A N 1
ATOM 1957 C CA . GLY A 1 260 ? 5.057 4.776 -18.322 1.00 93.25 260 GLY A CA 1
ATOM 1958 C C . GLY A 1 260 ? 6.197 5.114 -17.374 1.00 93.25 260 GLY A C 1
ATOM 1959 O O . GLY A 1 260 ? 7.036 5.966 -17.655 1.00 93.25 260 GLY A O 1
ATOM 1960 N N . LEU A 1 261 ? 6.176 4.474 -16.210 1.00 95.19 261 LEU A N 1
ATOM 1961 C CA . LEU A 1 261 ? 7.074 4.751 -15.096 1.00 95.19 261 LEU A CA 1
ATOM 1962 C C . LEU A 1 261 ? 7.943 3.524 -14.822 1.00 95.19 261 LEU A C 1
ATOM 1964 O O . LEU A 1 261 ? 7.420 2.447 -14.547 1.00 95.19 261 LEU A O 1
ATOM 1968 N N . LEU A 1 262 ? 9.260 3.695 -14.839 1.00 96.69 262 LEU A N 1
ATOM 1969 C CA . LEU A 1 262 ? 10.208 2.685 -14.376 1.00 96.69 262 LEU A CA 1
ATOM 1970 C C . LEU A 1 262 ? 10.842 3.156 -13.072 1.00 96.69 262 LEU A C 1
ATOM 1972 O O . LEU A 1 262 ? 11.274 4.299 -12.964 1.00 96.69 262 LEU A O 1
ATOM 1976 N N . TYR A 1 263 ? 10.906 2.280 -12.080 1.00 96.75 263 TYR A N 1
ATOM 1977 C CA . TYR A 1 263 ? 11.473 2.571 -10.772 1.00 96.75 263 TYR A CA 1
ATOM 1978 C C . TYR A 1 263 ? 12.309 1.391 -10.293 1.00 96.75 263 TYR A C 1
ATOM 1980 O O . TYR A 1 263 ? 11.850 0.247 -10.295 1.00 96.75 263 TYR A O 1
ATOM 1988 N N . THR A 1 264 ? 13.517 1.680 -9.824 1.00 97.12 264 THR A N 1
ATOM 1989 C CA . THR A 1 264 ? 14.374 0.710 -9.147 1.00 97.12 264 THR A CA 1
ATOM 1990 C C . THR A 1 264 ? 15.277 1.404 -8.129 1.00 97.12 264 THR A C 1
ATOM 1992 O O . THR A 1 264 ? 15.871 2.434 -8.450 1.00 97.12 264 THR A O 1
ATOM 1995 N N . PRO A 1 265 ? 15.421 0.885 -6.896 1.00 95.19 265 PRO A N 1
ATOM 1996 C CA . PRO A 1 265 ? 16.399 1.399 -5.944 1.00 95.19 265 PRO A CA 1
ATOM 1997 C C . PRO A 1 265 ? 17.830 0.942 -6.268 1.00 95.19 265 PRO A C 1
ATOM 1999 O O . PRO A 1 265 ? 18.777 1.523 -5.739 1.00 95.19 265 PRO A O 1
ATOM 2002 N N . GLY A 1 266 ? 17.994 -0.077 -7.116 1.00 95.25 266 GLY A N 1
ATOM 2003 C CA . GLY A 1 266 ? 19.294 -0.555 -7.572 1.00 95.25 266 GLY A CA 1
ATOM 2004 C C . GLY A 1 266 ? 19.694 0.050 -8.913 1.00 95.25 266 GLY A C 1
ATOM 2005 O O . GLY A 1 266 ? 19.600 1.261 -9.098 1.00 95.25 266 GLY A O 1
ATOM 2006 N N . PHE A 1 267 ? 20.179 -0.774 -9.840 1.00 95.81 267 PHE A N 1
ATOM 2007 C CA . PHE A 1 267 ? 20.734 -0.288 -11.108 1.00 95.81 267 PHE A CA 1
ATOM 2008 C C . PHE A 1 267 ? 19.700 -0.245 -12.238 1.00 95.81 267 PHE A C 1
ATOM 2010 O O . PHE A 1 267 ? 18.727 -1.003 -12.247 1.00 95.81 267 PHE A O 1
ATOM 2017 N N . PHE A 1 268 ? 19.962 0.604 -13.228 1.00 97.31 268 PHE A N 1
ATOM 2018 C CA . PHE A 1 268 ? 19.232 0.659 -14.489 1.00 97.31 268 PHE A CA 1
ATOM 2019 C C . PHE A 1 268 ? 20.213 0.525 -15.653 1.00 97.31 268 PHE A C 1
ATOM 2021 O O . PHE A 1 268 ? 21.092 1.364 -15.824 1.00 97.31 268 PHE A O 1
ATOM 2028 N N . ARG A 1 269 ? 20.078 -0.526 -16.462 1.00 96.12 269 ARG A N 1
ATOM 2029 C CA . ARG A 1 269 ? 20.853 -0.717 -17.692 1.00 96.12 269 ARG A CA 1
ATOM 2030 C C . ARG A 1 269 ? 19.913 -0.699 -18.884 1.00 96.12 269 ARG A C 1
ATOM 2032 O O . ARG A 1 269 ? 18.973 -1.485 -18.916 1.00 96.12 269 ARG A O 1
ATOM 2039 N N . PHE A 1 270 ? 20.200 0.128 -19.879 1.00 94.44 270 PHE A N 1
ATOM 2040 C CA . PHE A 1 270 ? 19.492 0.119 -21.153 1.00 94.44 270 PHE A CA 1
ATOM 2041 C C . PHE A 1 270 ? 20.517 0.111 -22.286 1.00 94.44 270 PHE A C 1
ATOM 2043 O O . PHE A 1 270 ? 21.157 1.125 -22.530 1.00 94.44 270 PHE A O 1
ATOM 2050 N N . GLY A 1 271 ? 20.697 -1.047 -22.924 1.00 88.81 271 GLY A N 1
ATOM 2051 C CA . GLY A 1 271 ? 21.674 -1.252 -24.005 1.00 88.81 271 GLY A CA 1
ATOM 2052 C C . GLY A 1 271 ? 21.089 -1.833 -25.294 1.00 88.81 271 GLY A C 1
ATOM 2053 O O . GLY A 1 271 ? 21.826 -2.151 -26.220 1.00 88.81 271 GLY A O 1
ATOM 2054 N N . GLY A 1 272 ? 19.774 -2.060 -25.326 1.00 83.00 272 GLY A N 1
ATOM 2055 C CA . GLY A 1 272 ? 19.080 -2.639 -26.471 1.00 83.00 272 GLY A CA 1
ATOM 2056 C C . GLY A 1 272 ? 18.580 -1.590 -27.459 1.00 83.00 272 GLY A C 1
ATOM 2057 O O . GLY A 1 272 ? 18.953 -0.422 -27.412 1.00 83.00 272 GLY A O 1
ATOM 2058 N N . THR A 1 273 ? 17.665 -2.000 -28.336 1.00 85.38 273 THR A N 1
ATOM 2059 C CA . THR A 1 273 ? 16.952 -1.064 -29.215 1.00 85.38 273 THR A CA 1
ATOM 2060 C C . THR A 1 273 ? 15.617 -0.704 -28.586 1.00 85.38 273 THR A C 1
ATOM 2062 O O . THR A 1 273 ? 14.827 -1.582 -28.220 1.00 85.38 273 THR A O 1
ATOM 2065 N N . GLY A 1 274 ? 15.334 0.587 -28.432 1.00 86.50 274 GLY A N 1
ATOM 2066 C CA . GLY A 1 274 ? 14.067 0.945 -27.823 1.00 86.50 274 GLY A CA 1
ATOM 2067 C C . GLY A 1 274 ? 13.833 2.403 -27.489 1.00 86.50 274 GLY A C 1
ATOM 2068 O O . GLY A 1 274 ? 14.711 3.257 -27.591 1.00 86.50 274 GLY A O 1
ATOM 2069 N N . ASP A 1 275 ? 12.599 2.643 -27.069 1.00 92.88 275 ASP A N 1
ATOM 2070 C CA . ASP A 1 275 ? 12.083 3.937 -26.657 1.00 92.88 275 ASP A CA 1
ATOM 2071 C C . ASP A 1 275 ? 11.293 3.784 -25.353 1.00 92.88 275 ASP A C 1
ATOM 2073 O O . ASP A 1 275 ? 10.426 2.912 -25.225 1.00 92.88 275 ASP A O 1
ATOM 2077 N N . ILE A 1 276 ? 11.610 4.633 -24.383 1.00 94.56 276 ILE A N 1
ATOM 2078 C CA . ILE A 1 276 ? 10.862 4.801 -23.145 1.00 94.56 276 ILE A CA 1
ATOM 2079 C C . ILE A 1 276 ? 10.242 6.192 -23.173 1.00 94.56 276 ILE A C 1
ATOM 2081 O O . ILE A 1 276 ? 10.937 7.194 -23.052 1.00 94.56 276 ILE A O 1
ATOM 2085 N N . THR A 1 277 ? 8.921 6.269 -23.270 1.00 94.25 277 THR A N 1
ATOM 2086 C CA . THR A 1 277 ? 8.187 7.529 -23.133 1.00 94.25 277 THR A CA 1
ATOM 2087 C C . THR A 1 277 ? 7.614 7.635 -21.720 1.00 94.25 277 THR A C 1
ATOM 2089 O O . THR A 1 277 ? 6.638 6.964 -21.386 1.00 94.25 277 THR A O 1
ATOM 2092 N N . GLY A 1 278 ? 8.201 8.477 -20.870 1.00 92.12 278 GLY A N 1
ATOM 2093 C CA . GLY A 1 278 ? 7.767 8.633 -19.482 1.00 92.12 278 GLY A CA 1
ATOM 2094 C C . GLY A 1 278 ? 8.901 8.973 -18.527 1.00 92.12 278 GLY A C 1
ATOM 2095 O O . GLY A 1 278 ? 9.723 9.835 -18.828 1.00 92.12 278 GLY A O 1
ATOM 2096 N N . VAL A 1 279 ? 8.907 8.340 -17.351 1.00 92.56 279 VAL A N 1
ATOM 2097 C CA . VAL A 1 279 ? 9.832 8.685 -16.261 1.00 92.56 279 VAL A CA 1
ATOM 2098 C C . VAL A 1 279 ? 10.565 7.446 -15.760 1.00 92.56 279 VAL A C 1
ATOM 2100 O O . VAL A 1 279 ? 9.963 6.396 -15.546 1.00 92.56 279 VAL A O 1
ATOM 2103 N N . VAL A 1 280 ? 11.869 7.581 -15.536 1.00 94.44 280 VAL A N 1
ATOM 2104 C CA . VAL A 1 280 ? 12.740 6.542 -14.987 1.00 94.44 280 VAL A CA 1
ATOM 2105 C C . VAL A 1 280 ? 13.364 7.040 -13.685 1.00 94.44 280 VAL A C 1
ATOM 2107 O O . VAL A 1 280 ? 14.028 8.075 -13.665 1.00 94.44 280 VAL A O 1
ATOM 2110 N N . TRP A 1 281 ? 13.162 6.298 -12.599 1.00 94.44 281 TRP A N 1
ATOM 2111 C CA . TRP A 1 281 ? 13.723 6.546 -11.273 1.00 94.44 281 TRP A CA 1
ATOM 2112 C C . TRP A 1 281 ? 14.702 5.445 -10.887 1.00 94.44 281 TRP A C 1
ATOM 2114 O O . TRP A 1 281 ? 14.342 4.270 -10.825 1.00 94.44 281 TRP A O 1
ATOM 2124 N N . VAL A 1 282 ? 15.932 5.842 -10.582 1.00 94.81 282 VAL A N 1
ATOM 2125 C CA . VAL A 1 282 ? 17.049 4.939 -10.317 1.00 94.81 282 VAL A CA 1
ATOM 2126 C C . VAL A 1 282 ? 17.758 5.378 -9.042 1.00 94.81 282 VAL A C 1
ATOM 2128 O O . VAL A 1 282 ? 18.260 6.497 -8.929 1.00 94.81 282 VAL A O 1
ATOM 2131 N N . GLY A 1 283 ? 17.770 4.495 -8.047 1.00 91.31 283 GLY A N 1
ATOM 2132 C CA . GLY A 1 283 ? 18.439 4.732 -6.770 1.00 91.31 283 GLY A CA 1
ATOM 2133 C C . GLY A 1 283 ? 19.940 4.451 -6.824 1.00 91.31 283 GLY A C 1
ATOM 2134 O O . GLY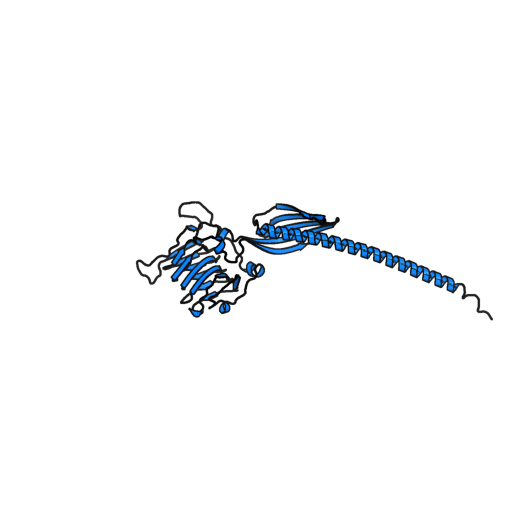 A 1 283 ? 20.688 4.994 -6.011 1.00 91.31 283 GLY A O 1
ATOM 2135 N N . GLY A 1 284 ? 20.391 3.622 -7.762 1.00 90.25 284 GLY A N 1
ATOM 2136 C CA . GLY A 1 284 ? 21.791 3.288 -8.000 1.00 90.25 284 GLY A CA 1
ATOM 2137 C C . GLY A 1 284 ? 22.339 3.906 -9.285 1.00 90.25 284 GLY A C 1
ATOM 2138 O O . GLY A 1 284 ? 22.069 5.064 -9.608 1.00 90.25 284 GLY A O 1
ATOM 2139 N N . GLU A 1 285 ? 23.145 3.120 -9.992 1.00 90.56 285 GLU A N 1
ATOM 2140 C CA . GLU A 1 285 ? 23.806 3.515 -11.235 1.00 90.56 285 GLU A CA 1
ATOM 2141 C C . GLU A 1 285 ? 22.873 3.342 -12.440 1.00 90.56 285 GLU A C 1
ATOM 2143 O O . GLU A 1 285 ? 22.201 2.315 -12.579 1.00 90.56 285 GLU A O 1
ATOM 2148 N N . SER A 1 286 ? 22.871 4.333 -13.334 1.00 92.94 286 SER A N 1
ATOM 2149 C CA . SER A 1 286 ? 22.242 4.242 -14.652 1.00 92.94 286 SER A CA 1
ATOM 2150 C C . SER A 1 286 ? 23.297 4.110 -15.742 1.00 92.94 286 SER A C 1
ATOM 2152 O O . SER A 1 286 ? 24.183 4.956 -15.854 1.00 92.94 286 SER A O 1
ATOM 2154 N N . TYR A 1 287 ? 23.169 3.086 -16.580 1.00 93.38 287 TYR A N 1
ATOM 2155 C CA . TYR A 1 287 ? 24.032 2.831 -17.727 1.00 93.38 287 TYR A CA 1
ATOM 2156 C C . TYR A 1 287 ? 23.190 2.768 -18.999 1.00 93.38 287 TYR A C 1
ATOM 2158 O O . TYR A 1 287 ? 22.383 1.851 -19.164 1.00 93.38 287 TYR A O 1
ATOM 2166 N N . LEU A 1 288 ? 23.368 3.745 -19.885 1.00 91.88 288 LEU A N 1
ATOM 2167 C CA . LEU A 1 288 ? 22.710 3.777 -21.188 1.00 91.88 288 LEU A CA 1
ATOM 2168 C C . LEU A 1 288 ? 23.743 3.514 -22.284 1.00 91.88 288 LEU A C 1
ATOM 2170 O O . LEU A 1 288 ? 24.823 4.109 -22.280 1.00 91.88 288 LEU A O 1
ATOM 2174 N N . GLU A 1 289 ? 23.391 2.659 -23.235 1.00 89.00 289 GLU A N 1
ATOM 2175 C CA . GLU A 1 289 ? 24.264 2.210 -24.314 1.00 89.00 289 GLU A CA 1
ATOM 2176 C C . GLU A 1 289 ? 23.491 2.058 -25.630 1.00 89.00 289 GLU A C 1
ATOM 2178 O O . GLU A 1 289 ? 22.361 1.576 -25.650 1.00 89.00 289 GLU A O 1
ATOM 2183 N N . GLY A 1 290 ? 24.104 2.478 -26.739 1.00 80.06 290 GLY A N 1
ATOM 2184 C CA . GLY A 1 290 ? 23.531 2.334 -28.082 1.00 80.06 290 GLY A CA 1
ATOM 2185 C C . GLY A 1 290 ? 22.380 3.295 -28.402 1.00 80.06 290 GLY A C 1
ATOM 2186 O O . GLY A 1 290 ? 22.273 4.389 -27.843 1.00 80.06 290 GLY A O 1
ATOM 2187 N N . GLU A 1 291 ? 21.519 2.901 -29.348 1.00 82.69 291 GLU A N 1
ATOM 2188 C CA . GLU A 1 291 ? 20.412 3.727 -29.854 1.00 82.69 291 GLU A CA 1
ATOM 2189 C C . GLU A 1 291 ? 19.177 3.671 -28.937 1.00 82.69 291 GLU A C 1
ATOM 2191 O O . GLU A 1 291 ? 18.116 3.138 -29.273 1.00 82.69 291 GLU A O 1
ATOM 2196 N N . VAL A 1 292 ? 19.336 4.249 -27.751 1.00 86.81 292 VAL A N 1
ATOM 2197 C CA . VAL A 1 292 ? 18.308 4.331 -26.713 1.00 86.81 292 VAL A CA 1
ATOM 2198 C C . VAL A 1 292 ? 17.678 5.716 -26.682 1.00 86.81 292 VAL A C 1
ATOM 2200 O O . VAL A 1 292 ? 18.386 6.725 -26.684 1.00 86.81 292 VAL A O 1
ATOM 2203 N N . TRP A 1 293 ? 16.348 5.762 -26.591 1.00 89.88 293 TRP A N 1
ATOM 2204 C CA . TRP A 1 293 ? 15.587 7.001 -26.446 1.00 89.88 293 TRP A CA 1
ATOM 2205 C C . TRP A 1 293 ? 14.775 6.989 -25.150 1.00 89.88 293 TRP A C 1
ATOM 2207 O O . TRP A 1 293 ? 14.035 6.046 -24.882 1.00 89.88 293 TRP A O 1
ATOM 2217 N N . ILE A 1 294 ? 14.909 8.045 -24.349 1.00 91.44 294 ILE A N 1
ATOM 2218 C CA . ILE A 1 294 ? 14.012 8.338 -23.226 1.00 91.44 294 ILE A CA 1
ATOM 2219 C C . ILE A 1 294 ? 13.345 9.679 -23.522 1.00 91.44 294 ILE A C 1
ATOM 2221 O O . ILE A 1 294 ? 14.036 10.689 -23.651 1.00 91.44 294 ILE A O 1
ATOM 2225 N N . ARG A 1 295 ? 12.020 9.689 -23.661 1.00 91.38 295 ARG A N 1
ATOM 2226 C CA . ARG A 1 295 ? 11.226 10.848 -24.083 1.00 91.38 295 ARG A CA 1
ATOM 2227 C C . ARG A 1 295 ? 10.268 11.322 -23.011 1.00 91.38 295 ARG A C 1
ATOM 2229 O O . ARG A 1 295 ? 9.778 10.539 -22.198 1.00 91.38 295 ARG A O 1
ATOM 2236 N N . GLU A 1 296 ? 9.944 12.611 -23.070 1.00 86.81 296 GLU A N 1
ATOM 2237 C CA . GLU A 1 296 ? 8.924 13.183 -22.200 1.00 86.81 296 GLU A CA 1
ATOM 2238 C C . GLU A 1 296 ? 7.545 12.677 -22.611 1.00 86.81 296 GLU A C 1
ATOM 2240 O O . GLU A 1 296 ? 7.174 12.677 -23.788 1.00 86.81 296 GLU A O 1
ATOM 2245 N N . TYR A 1 297 ? 6.752 12.279 -21.623 1.00 87.06 297 TYR A N 1
ATOM 2246 C CA . TYR A 1 297 ? 5.352 11.984 -21.857 1.00 87.06 297 TYR A CA 1
ATOM 2247 C C . TYR A 1 297 ? 4.551 13.286 -21.964 1.00 87.06 297 TYR A C 1
ATOM 2249 O O . TYR A 1 297 ? 4.316 13.966 -20.970 1.00 87.06 297 TYR A O 1
ATOM 2257 N N . GLY A 1 298 ? 4.099 13.617 -23.176 1.00 82.38 298 GLY A N 1
ATOM 2258 C CA . GLY A 1 298 ? 3.337 14.843 -23.454 1.00 82.38 298 GLY A CA 1
ATOM 2259 C C . GLY A 1 298 ? 1.865 14.828 -23.012 1.00 82.38 298 GLY A C 1
ATOM 2260 O O . GLY A 1 298 ? 1.142 15.786 -23.285 1.00 82.38 298 GLY A O 1
ATOM 2261 N N . GLY A 1 299 ? 1.391 13.743 -22.391 1.00 83.38 299 GLY A N 1
ATOM 2262 C CA . GLY A 1 299 ? 0.028 13.620 -21.866 1.00 83.38 299 GLY A CA 1
ATOM 2263 C C . GLY A 1 299 ? -0.093 14.022 -20.392 1.00 83.38 299 GLY A C 1
ATOM 2264 O O . GLY A 1 299 ? 0.834 14.546 -19.782 1.00 83.38 299 GLY A O 1
ATOM 2265 N N . ASP A 1 300 ? -1.249 13.745 -19.785 1.00 84.38 300 ASP A N 1
ATOM 2266 C CA . ASP A 1 300 ? -1.434 13.922 -18.339 1.00 84.38 300 ASP A CA 1
ATOM 2267 C C . ASP A 1 300 ? -0.563 12.915 -17.566 1.00 84.38 300 ASP A C 1
ATOM 2269 O O . ASP A 1 300 ? -0.785 11.705 -17.635 1.00 84.38 300 ASP A O 1
ATOM 2273 N N . LYS A 1 301 ? 0.433 13.415 -16.822 1.00 82.44 301 LYS A N 1
ATOM 2274 C CA . LYS A 1 301 ? 1.408 12.597 -16.083 1.00 82.44 301 LYS A CA 1
ATOM 2275 C C . LYS A 1 301 ? 0.754 11.650 -15.065 1.00 82.44 301 LYS A C 1
ATOM 2277 O O . LYS A 1 301 ? 1.349 10.625 -14.748 1.00 82.44 301 LYS A O 1
ATOM 2282 N N . GLY A 1 302 ? -0.482 11.906 -14.622 1.00 78.44 302 GLY A N 1
ATOM 2283 C CA . GLY A 1 302 ? -1.241 10.962 -13.794 1.00 78.44 302 GLY A CA 1
ATOM 2284 C C . GLY A 1 302 ? -1.473 9.600 -14.468 1.00 78.44 302 GLY A C 1
ATOM 2285 O O . GLY A 1 302 ? -1.546 8.581 -13.784 1.00 78.44 302 GLY A O 1
ATOM 2286 N N . PHE A 1 303 ? -1.501 9.543 -15.806 1.00 84.38 303 PHE A N 1
ATOM 2287 C CA . PHE A 1 303 ? -1.605 8.282 -16.552 1.00 84.38 303 PHE A CA 1
ATOM 2288 C C . PHE A 1 303 ? -0.370 7.391 -16.406 1.00 84.38 303 PHE A C 1
ATOM 2290 O O . PHE A 1 303 ? -0.496 6.175 -16.560 1.00 84.38 303 PHE A O 1
ATOM 2297 N N . LEU A 1 304 ? 0.793 7.966 -16.078 1.00 84.00 304 LEU A N 1
ATOM 2298 C CA . LEU A 1 304 ? 2.035 7.218 -15.884 1.00 84.00 304 LEU A CA 1
ATOM 2299 C C . LEU A 1 304 ? 1.993 6.323 -14.644 1.00 84.00 304 LEU A C 1
ATOM 2301 O O . LEU A 1 304 ? 2.811 5.420 -14.550 1.00 84.00 304 LEU A O 1
ATOM 2305 N N . LEU A 1 305 ? 1.053 6.536 -13.715 1.00 86.12 305 LEU A N 1
ATOM 2306 C CA . LEU A 1 305 ? 0.834 5.624 -12.590 1.00 86.12 305 LEU A CA 1
ATOM 2307 C C . LEU A 1 305 ? -0.036 4.411 -12.944 1.00 86.12 305 LEU A C 1
ATOM 2309 O O . LEU A 1 305 ? -0.097 3.458 -12.167 1.00 86.12 305 LEU A O 1
ATOM 2313 N N . GLY A 1 306 ? -0.695 4.404 -14.104 1.00 88.19 306 GLY A N 1
ATOM 2314 C CA . GLY A 1 306 ? -1.593 3.318 -14.483 1.00 88.19 306 GLY A CA 1
ATOM 2315 C C . GLY A 1 306 ? -2.686 3.093 -13.432 1.00 88.19 306 GLY A C 1
ATOM 2316 O O . GLY A 1 306 ? -3.504 3.974 -13.186 1.00 88.19 306 GLY A O 1
ATOM 2317 N N . GLU A 1 307 ? -2.705 1.902 -12.833 1.00 88.62 307 GLU A N 1
ATOM 2318 C CA . GLU A 1 307 ? -3.637 1.534 -11.753 1.00 88.62 307 GLU A CA 1
ATOM 2319 C C . GLU A 1 307 ? -3.057 1.745 -10.340 1.00 88.62 307 GLU A C 1
ATOM 2321 O O . GLU A 1 307 ? -3.725 1.455 -9.346 1.00 88.62 307 GLU A O 1
ATOM 2326 N N . LEU A 1 308 ? -1.820 2.238 -10.220 1.00 90.00 308 LEU A N 1
ATOM 2327 C CA . LEU A 1 308 ? -1.192 2.483 -8.928 1.00 90.00 308 LEU A CA 1
ATOM 2328 C C . LEU A 1 308 ? -1.812 3.732 -8.274 1.00 90.00 308 LEU A C 1
ATOM 2330 O O . LEU A 1 308 ? -1.819 4.801 -8.887 1.00 90.00 308 LEU A O 1
ATOM 2334 N N . PRO A 1 309 ? -2.327 3.648 -7.032 1.00 89.38 309 PRO A N 1
ATOM 2335 C CA . PRO A 1 309 ? -2.900 4.814 -6.377 1.00 89.38 309 PRO A CA 1
ATOM 2336 C C . PRO A 1 309 ? -1.807 5.846 -6.059 1.00 89.38 309 PRO A C 1
ATOM 2338 O O . PRO A 1 309 ? -0.705 5.463 -5.661 1.00 89.38 309 PRO A O 1
ATOM 2341 N N . PRO A 1 310 ? -2.102 7.156 -6.150 1.00 89.00 310 PRO A N 1
ATOM 2342 C CA . PRO A 1 310 ? -1.119 8.206 -5.879 1.00 89.00 310 PRO A CA 1
ATOM 2343 C C . PRO A 1 310 ? -0.606 8.158 -4.438 1.00 89.00 310 PRO A C 1
ATOM 2345 O O . PRO A 1 310 ? 0.558 8.438 -4.193 1.00 89.00 310 PRO A O 1
ATOM 2348 N N . VAL A 1 311 ? -1.451 7.741 -3.492 1.00 90.19 311 VAL A N 1
ATOM 2349 C CA . VAL A 1 311 ? -1.092 7.550 -2.087 1.00 90.19 311 VAL A CA 1
ATOM 2350 C C . VAL A 1 311 ? -1.601 6.191 -1.636 1.00 90.19 311 VAL A C 1
ATOM 2352 O O . VAL A 1 311 ? -2.770 5.859 -1.840 1.00 90.19 311 VAL A O 1
ATOM 2355 N N . LEU A 1 312 ? -0.735 5.423 -0.984 1.00 90.88 312 LEU A N 1
ATOM 2356 C CA . LEU A 1 312 ? -1.067 4.147 -0.371 1.00 90.88 312 LEU A CA 1
ATOM 2357 C C . LEU A 1 312 ? -0.856 4.236 1.141 1.00 90.88 312 LEU A C 1
ATOM 2359 O O . LEU A 1 312 ? 0.244 4.522 1.608 1.00 90.88 312 LEU A O 1
ATOM 2363 N N . VAL A 1 313 ? -1.910 3.974 1.909 1.00 90.75 313 VAL A N 1
ATOM 2364 C CA . VAL A 1 313 ? -1.877 3.968 3.375 1.00 90.75 313 VAL A CA 1
ATOM 2365 C C . VAL A 1 313 ? -2.073 2.536 3.850 1.00 90.75 313 VAL A C 1
ATOM 2367 O O . VAL A 1 313 ? -3.036 1.880 3.469 1.00 90.75 313 VAL A O 1
ATOM 2370 N N . VAL A 1 314 ? -1.149 2.035 4.669 1.00 89.81 314 VAL A N 1
ATOM 2371 C CA . VAL A 1 314 ? -1.166 0.646 5.144 1.00 89.81 314 VAL A CA 1
ATOM 2372 C C . VAL A 1 314 ? -1.071 0.612 6.656 1.00 89.81 314 VAL A C 1
ATOM 2374 O O . VAL A 1 314 ? -0.061 1.013 7.237 1.00 89.81 314 VAL A O 1
ATOM 2377 N N . ARG A 1 315 ? -2.103 0.077 7.312 1.00 89.38 315 ARG A N 1
ATOM 2378 C CA . ARG A 1 315 ? -2.089 -0.164 8.759 1.00 89.38 315 ARG A CA 1
ATOM 2379 C C . ARG A 1 315 ? -1.139 -1.328 9.084 1.00 89.38 315 ARG A C 1
ATOM 2381 O O . ARG A 1 315 ? -1.332 -2.444 8.611 1.00 89.38 315 ARG A O 1
ATOM 2388 N N . LYS A 1 316 ? -0.108 -1.081 9.899 1.00 85.69 316 LYS A N 1
ATOM 2389 C CA . LYS A 1 316 ? 0.903 -2.081 10.306 1.00 85.69 316 LYS A CA 1
ATOM 2390 C C . LYS A 1 316 ? 0.545 -2.808 11.594 1.00 85.69 316 LYS A C 1
ATOM 2392 O O . LYS A 1 316 ? 0.767 -4.009 11.707 1.00 85.69 316 LYS A O 1
ATOM 2397 N N . LEU A 1 317 ? 0.026 -2.072 12.570 1.00 84.06 317 LEU A N 1
ATOM 2398 C CA . LEU A 1 317 ? -0.306 -2.581 13.895 1.00 84.06 317 LEU A CA 1
ATOM 2399 C C . LEU A 1 317 ? -1.457 -1.755 14.458 1.00 84.06 317 LEU A C 1
ATOM 2401 O O . LEU A 1 317 ? -1.544 -0.559 14.177 1.00 84.06 317 LEU A O 1
ATOM 2405 N N . TRP A 1 318 ? -2.289 -2.368 15.292 1.00 83.62 318 TRP A N 1
ATOM 2406 C CA . TRP A 1 318 ? -3.129 -1.630 16.222 1.00 83.62 318 TRP A CA 1
ATOM 2407 C C . TRP A 1 318 ? -3.182 -2.347 17.567 1.00 83.62 318 TRP A C 1
ATOM 2409 O O . TRP A 1 318 ? -3.091 -3.573 17.637 1.00 83.62 318 TRP A O 1
ATOM 2419 N N . TYR A 1 319 ? -3.303 -1.577 18.640 1.00 82.94 319 TYR A N 1
ATOM 2420 C CA . TYR A 1 319 ? -3.529 -2.109 19.973 1.00 82.94 319 TYR A CA 1
ATOM 2421 C C . TYR A 1 319 ? -4.462 -1.197 20.760 1.00 82.94 319 TYR A C 1
ATOM 2423 O O . TYR A 1 319 ? -4.612 -0.003 20.486 1.00 82.94 319 TYR A O 1
ATOM 2431 N N . ARG A 1 320 ? -5.114 -1.796 21.752 1.00 84.62 320 ARG A N 1
ATOM 243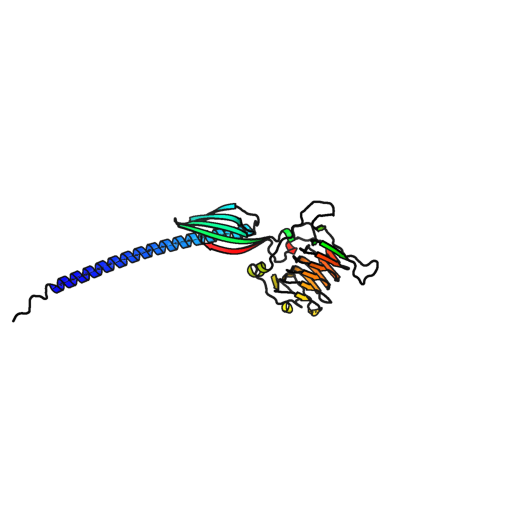2 C CA . ARG A 1 320 ? -5.946 -1.085 22.712 1.00 84.62 320 ARG A CA 1
ATOM 2433 C C . ARG A 1 320 ? -5.080 -0.652 23.888 1.00 84.62 320 ARG A C 1
ATOM 2435 O O . ARG A 1 320 ? -4.359 -1.484 24.438 1.00 84.62 320 ARG A O 1
ATOM 2442 N N . LYS A 1 321 ? -5.159 0.627 24.244 1.00 77.88 321 LYS A N 1
ATOM 2443 C CA . LYS A 1 321 ? -4.470 1.196 25.404 1.00 77.88 321 LYS A CA 1
ATOM 2444 C C . LYS A 1 321 ? -5.382 1.228 26.626 1.00 77.88 321 LYS A C 1
ATOM 2446 O O . LYS A 1 321 ? -6.612 1.384 26.440 1.00 77.88 321 LYS A O 1
#

pLDDT: mean 88.89, std 11.9, range [34.09, 98.38]

Foldseek 3Di:
DDDDPDPVVVVVVVVVVVVVVVVVVVVVVVVVVVVVVVVVVVVVQVVVQVVQQVVLVVVVLVVCLVPVPDFAWDWDADPVGWIWIWGWDDDPQWIKIWIWIDDPRDIWIKIFTKHKAFQCVQLVDFFAAEEQAEAKEEAPPQPPPFDIADEDTDYDYAPDPDDDDPDHRDFGDDQLVQDVVQDVEDEDELVRQFQAAADDEEHEYEEEHEAADCSRAYHHAYEYRYAAEYEDYHAHEDAYEYNAEHEAEYYAQHEYEYEAEAEYLHEYEHAHHYEYEAHYYYNYYYYYYGHYYGHYNPDDSVCRCPPPRSMTMDTDDMDID

Secondary structure (DSSP, 8-state):
----SSHHHHHHHHHHHHHHHHHHHHHHHHHHHHHHHHHHHHHHHHHHHHHHHHHHHHHHHHHHHH-TT--EEEEEE-TTS-EEEEEEEEETTEEEEEEEEEETTEEEEEEEEEEEEE-HHHHSSS-SEE-SEEEEE--TTS-TTPPPPEE-S-EE-TT--SSS-----------GGGHHHHS-PEE--HHHHTT-SSEEEEEEE-S-EEE-SGGG-EEEEEEEEESSEEEE-TT-EEEEEEEEEESSEEEE-SEEEEEEEEEESSEEEE-SSEEEEEEEEESSEEEEESSEEEE---S-GGGGGTTS-SEEEEEEEEEE-